Protein 1UFI (pdb70)

Solvent-accessible surface area: 10298 Å² total; per-residue (Å²): 134,9,45,80,9,62,79,51,84,0,43,31,13,3,47,17,0,74,97,7,0,63,56,46,109,45,87,128,163,13,64,45,22,2,114,73,0,49,102,12,0,50,52,11,27,174,158,94,150,86,10,53,30,6,45,0,5,0,4,2,17,0,0,62,93,13,0,66,70,42,127,21,108,97,164,17,76,38,19,5,116,72,0,34,115,10,0,54,49,6,37,166,117,100,106,98,5,42,82,8,61,84,44,83,0,45,45,7,0,49,10,0,64,84,10,0,74,61,61,140,28,88,126,170,10,84,40,26,8,92,72,0,46,87,6,0,64,109,13,50,213,213,216,121,99,85,12,57,50,6,71,0,12,1,18,2,7,1,0,63,54,8,0,59,45,64,138,33,82,120,153,8,58,37,23,2,101,83,0,54,98,12,0,56,103,41,54,235

Organism: Homo sapiens (NCBI:txid9606)

Foldseek 3Di:
DDDDDDLVVVVVVLVVVVVVQVVDPHDVVVVVVSVVVNCCSVVVVVVD/DDDDLVVVVVVLVVVVVVVVVDDDDDVVVVVSVVVVCCSVVVVVVD/DPDDDDDLVVVLVVLVVVVVVVVVDPDDVVVVVVSVVVNVCSVVVVVD/DDDDDDLVVVLVVLVVVVVVQVVDPDDVVVVVVSVVVNVCSVVVVD

InterPro domains:
  IPR004875 DDE superfamily endonuclease domain [PF03184] (223-384)
  IPR006600 HTH CenpB-type DNA-binding domain [PF03221] (74-134)
  IPR006600 HTH CenpB-type DNA-binding domain [PS51253] (65-136)
  IPR006600 HTH CenpB-type DNA-binding domain [SM00674] (71-136)
  IPR007889 DNA binding HTH domain, Psq-type [PF04218] (3-55)
  IPR007889 DNA binding HTH domain, Psq-type [PS50960] (1-52)
  IPR009057 Homedomain-like superfamily [SSF46689] (1-65)
  IPR009057 Homedomain-like superfamily [SSF46689] (72-131)
  IPR015115 Centromere protein CENP-B, C-terminal domain [PF09026] (499-598)
  IPR034882 CENP-B, dimerisation domain superfamily [G3DSA:1.10.287.1090] (542-599)
  IPR034882 CENP-B, dimerisation domain superfamily [SSF101160] (539-585)
  IPR050863 Centromere and Transposable Element-Derived Protein [PTHR19303] (5-468)

Secondary structure (DSSP, 8-state):
------HHHHHHHHHHHHHHHTTS---HHHHHHHHHHHHHHHHHHHH-/-PPPHHHHHHHHHHHHHHHHTS---HHHHHHHHHHHHHHHHHHHH-/--PPPPPHHHHHHHHHHHHHHHTTS---HHHHHHHHHHHHHHHHHHH-/--PPPPHHHHHHHHHHHHHHHHTS---HHHHHHHHHHHHHHHHHH-

Sequence (188 aa):
HMPVPSFGEAMAYFAMVKRYLTSFPIDDRVQSHILHLEHDLVHVTRKNPVPSFGEAMAYFAMVKRYLTSFPIDDRVQSHILHLEHDLVHVTRKNSHMPVPSFGEAMAYFAMVKRYLTSFPIDDRVQSHILHLEHDLVHVTRKHMPVPSFGEAMAYFAMVKRYLTSFPIDDRVQSHILHLEHDLVHVTR

B-factor: mean 28.91, std 9.84, range [6.51, 62.63]

Structure (mmCIF, N/CA/C/O backbone):
data_1UFI
#
_entry.id   1UFI
#
_cell.length_a   43.707
_cell.length_b   48.955
_cell.length_c   100.700
_cell.angle_alpha   90.00
_cell.angle_beta   90.00
_cell.angle_gamma   90.00
#
_symmetry.space_group_name_H-M   'P 21 21 21'
#
loop_
_entity.id
_entity.type
_entity.pdbx_description
1 polymer 'Major centromere autoantigen B'
2 water water
#
loop_
_atom_site.group_PDB
_atom_site.id
_atom_site.type_symbol
_atom_site.label_atom_id
_atom_site.label_alt_id
_atom_site.label_comp_id
_atom_site.label_asym_id
_atom_site.label_entity_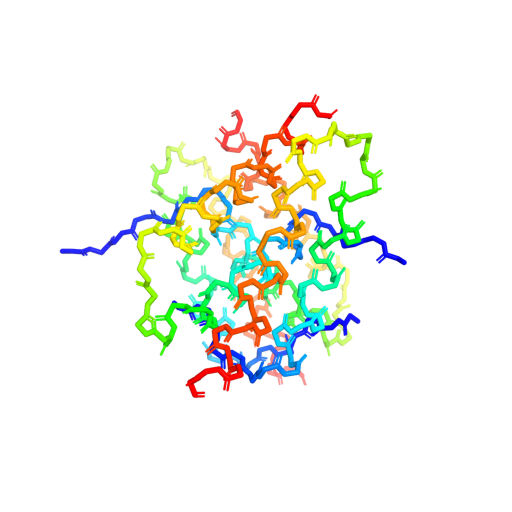id
_atom_site.label_seq_id
_atom_site.pdbx_PDB_ins_code
_atom_site.Cartn_x
_atom_site.Cartn_y
_atom_site.Cartn_z
_atom_site.occupancy
_atom_site.B_iso_or_equiv
_atom_site.auth_seq_id
_atom_site.auth_comp_id
_atom_site.auth_asym_id
_atom_site.auth_atom_id
_atom_site.pdbx_PDB_model_num
ATOM 1 N N . HIS A 1 3 ? 5.061 16.603 81.856 1.00 40.72 3 HIS A N 1
ATOM 2 C CA . HIS A 1 3 ? 4.098 16.483 80.712 1.00 39.09 3 HIS A CA 1
ATOM 3 C C . HIS A 1 3 ? 3.631 17.875 80.217 1.00 36.87 3 HIS A C 1
ATOM 4 O O . HIS A 1 3 ? 3.337 18.044 79.042 1.00 36.49 3 HIS A O 1
ATOM 11 N N . MET A 1 4 ? 3.565 18.863 81.129 1.00 33.07 4 MET A N 1
ATOM 12 C CA . MET A 1 4 ? 3.271 20.250 80.750 1.00 31.32 4 MET A CA 1
ATOM 13 C C . MET A 1 4 ? 4.479 20.815 79.989 1.00 30.13 4 MET A C 1
ATOM 14 O O . MET A 1 4 ? 5.557 20.236 80.088 1.00 31.05 4 MET A O 1
ATOM 19 N N . PRO A 1 5 ? 4.308 21.869 79.187 1.00 30.01 5 PRO A N 1
ATOM 20 C CA . PRO A 1 5 ? 5.408 22.426 78.371 1.00 30.20 5 PRO A CA 1
ATOM 21 C C . PRO A 1 5 ? 6.555 22.990 79.195 1.00 30.86 5 PRO A C 1
ATOM 22 O O . PRO A 1 5 ? 6.308 23.403 80.366 1.00 31.35 5 PRO A O 1
ATOM 26 N N . VAL A 1 6 ? 7.773 22.973 78.630 1.00 30.37 6 VAL A N 1
ATOM 27 C CA . VAL A 1 6 ? 8.879 23.783 79.193 1.00 28.53 6 VAL A CA 1
ATOM 28 C C . VAL A 1 6 ? 8.950 25.166 78.528 1.00 27.18 6 VAL A C 1
ATOM 29 O O . VAL A 1 6 ? 9.278 25.304 77.352 1.00 26.82 6 VAL A O 1
ATOM 33 N N . PRO A 1 7 ? 8.609 26.206 79.291 1.00 23.59 7 PRO A N 1
ATOM 34 C CA . PRO A 1 7 ? 8.527 27.543 78.732 1.00 21.48 7 PRO A CA 1
ATOM 35 C C . PRO A 1 7 ? 9.906 28.214 78.604 1.00 20.63 7 PRO A C 1
ATOM 36 O O . PRO A 1 7 ? 10.816 27.755 79.232 1.00 20.84 7 PRO A O 1
ATOM 40 N N . SER A 1 8 ? 9.988 29.290 77.862 1.00 20.82 8 SER A N 1
ATOM 41 C CA . SER A 1 8 ? 11.159 30.163 77.937 1.00 19.93 8 SER A CA 1
ATOM 42 C C . SER A 1 8 ? 11.129 31.008 79.220 1.00 20.04 8 SER A C 1
ATOM 43 O O . SER A 1 8 ? 10.127 31.025 79.969 1.00 18.96 8 SER A O 1
ATOM 46 N N . PHE A 1 9 ? 12.230 31.697 79.481 1.00 19.40 9 PHE A N 1
ATOM 47 C CA . PHE A 1 9 ? 12.370 32.453 80.690 1.00 18.91 9 PHE A CA 1
ATOM 48 C C . PHE A 1 9 ? 11.293 33.505 80.830 1.00 18.59 9 PHE A C 1
ATOM 49 O O . PHE A 1 9 ? 10.717 33.617 81.900 1.00 17.86 9 PHE A O 1
ATOM 57 N N . GLY A 1 10 ? 10.994 34.237 79.738 1.00 16.67 10 GLY A N 1
ATOM 58 C CA . GLY A 1 10 ? 10.040 35.332 79.724 1.00 19.25 10 GLY A CA 1
ATOM 59 C C . GLY A 1 10 ? 8.636 34.765 79.930 1.00 18.93 10 GLY A C 1
ATOM 60 O O . GLY A 1 10 ? 7.884 35.317 80.700 1.00 19.58 10 GLY A O 1
ATOM 61 N N . GLU A 1 11 ? 8.346 33.668 79.257 1.00 18.74 11 GLU A N 1
ATOM 62 C CA . GLU A 1 11 ? 7.054 33.004 79.397 1.00 20.25 11 GLU A CA 1
ATOM 63 C C . GLU A 1 11 ? 6.931 32.609 80.884 1.00 19.02 11 GLU A C 1
ATOM 64 O O . GLU A 1 11 ? 5.891 32.862 81.532 1.00 18.85 11 GLU A O 1
ATOM 70 N N . ALA A 1 12 ? 7.972 31.981 81.416 1.00 19.71 12 ALA A N 1
ATOM 71 C CA . ALA A 1 12 ? 7.877 31.481 82.803 1.00 18.24 12 ALA A CA 1
ATOM 72 C C . ALA A 1 12 ? 7.563 32.625 83.760 1.00 17.08 12 ALA A C 1
ATOM 73 O O . ALA A 1 12 ? 6.791 32.488 84.736 1.00 14.54 12 ALA A O 1
ATOM 75 N N . MET A 1 13 ? 8.197 33.774 83.530 1.00 16.74 13 MET A N 1
ATOM 76 C CA . MET A 1 13 ? 7.976 34.905 84.420 1.00 17.86 13 MET A CA 1
ATOM 77 C C . MET A 1 13 ? 6.596 35.491 84.263 1.00 17.07 13 MET A C 1
ATOM 78 O O . MET A 1 13 ? 6.045 36.010 85.250 1.00 17.60 13 MET A O 1
ATOM 83 N N . ALA A 1 14 ? 6.074 35.467 83.029 1.00 18.27 14 ALA A N 1
ATOM 84 C CA . ALA A 1 14 ? 4.689 35.903 82.776 1.00 18.19 14 ALA A CA 1
ATOM 85 C C . ALA A 1 14 ? 3.730 35.034 83.573 1.00 18.72 14 ALA A C 1
ATOM 86 O O . ALA A 1 14 ? 2.836 35.530 84.259 1.00 17.72 14 ALA A O 1
ATOM 88 N N . TYR A 1 15 ? 3.930 33.734 83.457 1.00 17.07 15 TYR A N 1
ATOM 89 C CA . TYR A 1 15 ? 3.135 32.699 84.208 1.00 17.15 15 TYR A CA 1
ATOM 90 C C . TYR A 1 15 ? 3.271 32.917 85.701 1.00 16.50 15 TYR A C 1
ATOM 91 O O . TYR A 1 15 ? 2.329 32.866 86.440 1.00 15.72 15 TYR A O 1
ATOM 100 N N . PHE A 1 16 ? 4.492 33.123 86.180 1.00 17.14 16 PHE A N 1
ATOM 101 C CA . PHE A 1 16 ? 4.684 33.410 87.587 1.00 14.73 16 PHE A CA 1
ATOM 102 C C . PHE A 1 16 ? 3.944 34.657 88.103 1.00 15.61 16 PHE A C 1
ATOM 103 O O . PHE A 1 16 ? 3.384 34.665 89.230 1.00 17.15 16 PHE A O 1
ATOM 111 N N . ALA A 1 17 ? 3.880 35.695 87.263 1.00 15.68 17 ALA A N 1
ATOM 112 C CA . ALA A 1 17 ? 3.111 36.903 87.563 1.00 16.37 17 ALA A CA 1
ATOM 113 C C . ALA A 1 17 ? 1.614 36.548 87.796 1.00 17.11 17 ALA A C 1
ATOM 114 O O . ALA A 1 17 ? 0.986 37.074 88.709 1.00 17.85 17 ALA A O 1
ATOM 116 N N . MET A 1 18 ? 1.110 35.617 87.001 1.00 16.20 18 MET A N 1
ATOM 117 C CA . MET A 1 18 ? -0.273 35.203 87.099 1.00 16.31 18 MET A CA 1
ATOM 118 C C . MET A 1 18 ? -0.455 34.330 88.360 1.00 16.01 18 MET A C 1
ATOM 119 O O . MET A 1 18 ? -1.471 34.439 89.029 1.00 17.67 18 MET A O 1
ATOM 124 N N . VAL A 1 19 ? 0.497 33.453 88.670 1.00 15.25 19 VAL A N 1
ATOM 125 C CA . VAL A 1 19 ? 0.474 32.723 89.963 1.00 16.65 19 VAL A CA 1
ATOM 126 C C . VAL A 1 19 ? 0.417 33.726 91.152 1.00 16.39 19 VAL A C 1
ATOM 127 O O . VAL A 1 19 ? -0.356 33.504 92.110 1.00 18.01 19 VAL A O 1
ATOM 131 N N . LYS A 1 20 ? 1.233 34.785 91.110 1.00 18.73 20 LYS A N 1
ATOM 132 C CA . LYS A 1 20 ? 1.247 35.789 92.170 1.00 18.97 20 LYS A CA 1
ATOM 133 C C . LYS A 1 20 ? -0.122 36.550 92.229 1.00 19.86 20 LYS A C 1
ATOM 134 O O . LYS A 1 20 ? -0.651 36.834 93.311 1.00 19.89 20 LYS A O 1
ATOM 140 N N . ARG A 1 21 ? -0.696 36.796 91.071 1.00 18.94 21 ARG A N 1
ATOM 141 C CA . ARG A 1 21 ? -1.981 37.511 90.975 1.00 22.15 21 ARG A CA 1
ATOM 142 C C . ARG A 1 21 ? -3.062 36.680 91.627 1.00 20.37 21 ARG A C 1
ATOM 143 O O . ARG A 1 21 ? -3.950 37.215 92.343 1.00 21.36 21 ARG A O 1
ATOM 151 N N . TYR A 1 22 ? -2.990 35.375 91.401 1.00 19.41 22 TYR A N 1
ATOM 152 C CA . TYR A 1 22 ? -3.933 34.441 91.996 1.00 18.32 22 TYR A CA 1
ATOM 153 C C . TYR A 1 22 ? -3.824 34.388 93.528 1.00 19.26 22 TYR A C 1
ATOM 154 O O . TYR A 1 22 ? -4.814 34.615 94.282 1.00 20.16 22 TYR A O 1
ATOM 163 N N . LEU A 1 23 ? -2.632 34.150 93.998 1.00 19.55 23 LEU A N 1
ATOM 164 C CA . LEU A 1 23 ? -2.368 34.002 95.412 1.00 19.65 23 LEU A CA 1
ATOM 165 C C . LEU A 1 23 ? -2.678 35.255 96.192 1.00 19.95 23 LEU A C 1
ATOM 166 O O . LEU A 1 23 ? -3.327 35.166 97.242 1.00 19.56 23 LEU A O 1
ATOM 171 N N . THR A 1 24 ? -2.220 36.411 95.717 1.00 21.62 24 THR A N 1
ATOM 172 C CA . THR A 1 24 ? -2.493 37.682 96.433 1.00 22.05 24 THR A CA 1
ATOM 173 C C . THR A 1 24 ? -3.955 38.154 96.243 1.00 22.54 24 THR A C 1
ATOM 174 O O . THR A 1 24 ? -4.309 39.233 96.709 1.00 24.04 24 THR A O 1
ATOM 178 N N . SER A 1 25 ? -4.792 37.370 95.560 1.00 22.76 25 SER A N 1
ATOM 179 C CA . SER A 1 25 ? -6.219 37.756 95.419 1.00 23.59 25 SER A CA 1
ATOM 180 C C . SER A 1 25 ? -6.967 37.308 96.690 1.00 24.30 25 SER A C 1
ATOM 181 O O . SER A 1 25 ? -8.173 37.680 96.904 1.00 23.39 25 SER A O 1
ATOM 184 N N . PHE A 1 26 ? -6.285 36.469 97.475 1.00 20.64 26 PHE A N 1
ATOM 185 C CA . PHE A 1 26 ? -6.762 35.942 98.746 1.00 21.21 26 PHE A CA 1
ATOM 186 C C . PHE A 1 26 ? -6.095 36.727 99.846 1.00 21.87 26 PHE A C 1
ATOM 187 O O . PHE A 1 26 ? -5.037 37.341 99.612 1.00 19.87 26 PHE A O 1
ATOM 195 N N . PRO A 1 27 ? -6.669 36.721 101.044 1.00 22.77 27 PRO A N 1
ATOM 196 C CA . PRO A 1 27 ? -5.954 37.266 102.200 1.00 24.38 27 PRO A CA 1
ATOM 197 C C . PRO A 1 27 ? -4.718 36.384 102.372 1.00 25.38 27 PRO A C 1
ATOM 198 O O . PRO A 1 27 ? -4.827 35.172 102.336 1.00 27.80 27 PRO A O 1
ATOM 202 N N . ILE A 1 28 ? -3.551 37.004 102.469 1.00 27.09 28 ILE A N 1
ATOM 203 C CA . ILE A 1 28 ? -2.262 36.269 102.372 1.00 28.71 28 ILE A CA 1
ATOM 204 C C . ILE A 1 28 ? -1.426 36.460 103.642 1.00 26.74 28 ILE A C 1
ATOM 205 O O . ILE A 1 28 ? -1.260 37.577 104.027 1.00 28.98 28 ILE A O 1
ATOM 210 N N . ASP A 1 29 ? -0.982 35.407 104.329 1.00 26.18 29 ASP A N 1
ATOM 211 C CA . ASP A 1 29 ? -0.163 35.652 105.528 1.00 27.30 29 ASP A CA 1
ATOM 212 C C . ASP A 1 29 ? 1.252 36.025 105.010 1.00 26.92 29 ASP A C 1
ATOM 213 O O . ASP A 1 29 ? 1.498 35.992 103.781 1.00 24.85 29 ASP A O 1
ATOM 218 N N . ASP A 1 30 ? 2.140 36.454 105.915 1.00 26.43 30 ASP A N 1
ATOM 219 C CA . ASP A 1 30 ? 3.554 36.803 105.574 1.00 27.00 30 ASP A CA 1
ATOM 220 C C . ASP A 1 30 ? 4.405 35.642 105.134 1.00 24.67 30 ASP A C 1
ATOM 221 O O . ASP A 1 30 ? 5.384 35.857 104.433 1.00 23.65 30 ASP A O 1
ATOM 226 N N . ARG A 1 31 ? 4.092 34.441 105.585 1.00 24.85 31 ARG A N 1
ATOM 227 C CA . ARG A 1 31 ? 4.798 33.256 105.133 1.00 24.57 31 ARG A CA 1
ATOM 228 C C . ARG A 1 31 ? 4.557 33.003 103.664 1.00 22.58 31 ARG A C 1
ATOM 229 O O . ARG A 1 31 ? 5.498 32.662 102.920 1.00 20.10 31 ARG A O 1
ATOM 237 N N . VAL A 1 32 ? 3.298 33.143 103.229 1.00 20.65 32 VAL A N 1
ATOM 238 C CA . VAL A 1 32 ? 2.998 32.985 101.771 1.00 17.67 32 VAL A CA 1
ATOM 239 C C . VAL A 1 32 ? 3.716 34.056 100.958 1.00 16.99 32 VAL A C 1
ATOM 240 O O . VAL A 1 32 ? 4.286 33.751 99.912 1.00 17.27 32 VAL A O 1
ATOM 244 N N . GLN A 1 33 ? 3.679 35.309 101.402 1.00 17.61 33 GLN A N 1
ATOM 245 C CA . GLN A 1 33 ? 4.352 36.376 100.716 1.00 19.32 33 GLN A CA 1
ATOM 246 C C . GLN A 1 33 ? 5.826 36.024 100.548 1.00 18.85 33 GLN A C 1
ATOM 247 O O . GLN A 1 33 ? 6.430 36.260 99.497 1.00 18.38 33 GLN A O 1
ATOM 253 N N . SER A 1 34 ? 6.403 35.539 101.629 1.00 18.59 34 SER A N 1
ATOM 254 C CA . SER A 1 34 ? 7.834 35.182 101.634 1.00 18.01 34 SER A CA 1
ATOM 255 C C . SER A 1 34 ? 8.121 34.073 100.612 1.00 17.28 34 SER A C 1
ATOM 256 O O . SER A 1 34 ? 9.117 34.112 99.859 1.00 17.23 34 SER A O 1
ATOM 259 N N . HIS A 1 35 ? 7.255 33.074 100.605 1.00 15.55 35 HIS A N 1
ATOM 260 C CA . HIS A 1 35 ? 7.356 31.967 99.661 1.00 16.85 35 HIS A CA 1
ATOM 261 C C . HIS A 1 35 ? 7.275 32.458 98.222 1.00 16.50 35 HIS A C 1
ATOM 262 O O . HIS A 1 35 ? 7.999 31.964 97.367 1.00 17.23 35 HIS A O 1
ATOM 269 N N . ILE A 1 36 ? 6.403 33.425 97.935 1.00 15.79 36 ILE A N 1
ATOM 270 C CA . ILE A 1 36 ? 6.352 34.038 96.598 1.00 14.37 36 ILE A CA 1
ATOM 271 C C . ILE A 1 36 ? 7.677 34.704 96.245 1.00 16.21 36 ILE A C 1
ATOM 272 O O . ILE A 1 36 ? 8.231 34.441 95.169 1.00 16.08 36 ILE A O 1
ATOM 277 N N . LEU A 1 37 ? 8.145 35.557 97.165 1.00 16.49 37 LEU A N 1
ATOM 278 C CA . LEU A 1 37 ? 9.354 36.363 96.926 1.00 16.77 37 LEU A CA 1
ATOM 279 C C . LEU A 1 37 ? 10.610 35.473 96.771 1.00 14.80 37 LEU A C 1
ATOM 280 O O . LEU A 1 37 ? 11.405 35.793 95.913 1.00 15.58 37 LEU A O 1
ATOM 285 N N . HIS A 1 38 ? 10.690 34.380 97.531 1.00 15.18 38 HIS A N 1
ATOM 286 C CA . HIS A 1 38 ? 11.778 33.407 97.376 1.00 15.96 38 HIS A CA 1
ATOM 287 C C . HIS A 1 38 ? 11.746 32.710 96.018 1.00 15.67 38 HIS A C 1
ATOM 288 O O . HIS A 1 38 ? 12.775 32.575 95.359 1.00 17.00 38 HIS A O 1
ATOM 295 N N . LEU A 1 39 ? 10.590 32.224 95.595 1.00 15.84 39 LEU A N 1
ATOM 296 C CA . LEU A 1 39 ? 10.561 31.517 94.286 1.00 15.98 39 LEU A CA 1
ATOM 297 C C . LEU A 1 39 ? 10.872 32.448 93.104 1.00 15.95 39 LEU A C 1
ATOM 298 O O . LEU A 1 39 ? 11.579 32.063 92.174 1.00 17.40 39 LEU A O 1
ATOM 303 N N . GLU A 1 40 ? 10.397 33.685 93.187 1.00 16.18 40 GLU A N 1
ATOM 304 C CA . GLU A 1 40 ? 10.619 34.699 92.144 1.00 17.15 40 GLU A CA 1
ATOM 305 C C . GLU A 1 40 ? 12.124 34.929 92.023 1.00 17.94 40 GLU A C 1
ATOM 306 O O . GLU A 1 40 ? 12.660 35.019 90.903 1.00 16.40 40 GLU A O 1
ATOM 312 N N . HIS A 1 41 ? 12.785 34.963 93.183 1.00 16.29 41 HIS A N 1
ATOM 313 C CA . HIS A 1 41 ? 14.217 35.231 93.251 1.00 18.29 41 HIS A CA 1
ATOM 314 C C . HIS A 1 41 ? 14.953 34.095 92.613 1.00 18.29 41 HIS A C 1
ATOM 315 O O . HIS A 1 41 ? 15.789 34.342 91.752 1.00 18.73 41 HIS A O 1
ATOM 322 N N . ASP A 1 42 ? 14.544 32.855 92.935 1.00 17.98 42 ASP A N 1
ATOM 323 C CA . ASP A 1 42 ? 15.223 31.666 92.407 1.00 17.80 42 ASP A CA 1
ATOM 324 C C . ASP A 1 42 ? 15.071 31.695 90.897 1.00 19.45 42 ASP A C 1
ATOM 325 O O . ASP A 1 42 ? 16.033 31.406 90.152 1.00 19.14 42 ASP A O 1
ATOM 330 N N . LEU A 1 43 ? 13.849 31.977 90.406 1.00 16.23 43 LEU A N 1
ATOM 331 C CA . LEU A 1 43 ? 13.597 31.981 88.958 1.00 14.96 43 LEU A CA 1
ATOM 332 C C . LEU A 1 43 ? 14.578 32.943 88.234 1.00 16.66 43 LEU A C 1
ATOM 333 O O . LEU A 1 43 ? 15.112 32.557 87.190 1.00 18.68 43 LEU A O 1
ATOM 338 N N . VAL A 1 44 ? 14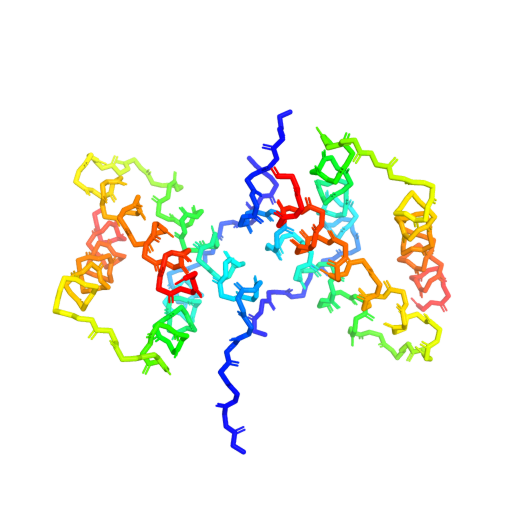.812 34.119 88.808 1.00 17.43 44 VAL A N 1
ATOM 339 C CA . VAL A 1 44 ? 15.693 35.128 88.185 1.00 18.92 44 VAL A CA 1
ATOM 340 C C . VAL A 1 44 ? 17.128 34.700 88.337 1.00 19.87 44 VAL A C 1
ATOM 341 O O . VAL A 1 44 ? 17.944 34.829 87.406 1.00 22.21 44 VAL A O 1
ATOM 345 N N . HIS A 1 45 ? 17.479 34.259 89.527 1.00 22.03 45 HIS A N 1
ATOM 346 C CA . HIS A 1 45 ? 18.920 34.125 89.783 1.00 25.02 45 HIS A CA 1
ATOM 347 C C . HIS A 1 45 ? 19.497 32.789 89.326 1.00 24.77 45 HIS A C 1
ATOM 348 O O . HIS A 1 45 ? 20.657 32.762 88.893 1.00 27.00 45 HIS A O 1
ATOM 355 N N . VAL A 1 46 ? 18.712 31.712 89.364 1.00 24.98 46 VAL A N 1
ATOM 356 C CA . VAL A 1 46 ? 19.055 30.470 88.686 1.00 24.81 46 VAL A CA 1
ATOM 357 C C . VAL A 1 46 ? 19.300 30.689 87.193 1.00 25.47 46 VAL A C 1
ATOM 358 O O . VAL A 1 46 ? 20.197 30.084 86.619 1.00 24.16 46 VAL A O 1
ATOM 362 N N . THR A 1 47 ? 18.463 31.498 86.571 1.00 22.75 47 THR A N 1
ATOM 363 C CA . THR A 1 47 ? 18.602 31.829 85.160 1.00 24.44 47 THR A CA 1
ATOM 364 C C . THR A 1 47 ? 19.889 32.647 84.928 1.00 27.68 47 THR A C 1
ATOM 365 O O . THR A 1 47 ? 20.678 32.299 84.072 1.00 28.76 47 THR A O 1
ATOM 369 N N . ARG A 1 48 ? 20.076 33.702 85.713 1.00 30.81 48 ARG A N 1
ATOM 370 C CA . ARG A 1 48 ? 21.241 34.591 85.602 1.00 34.88 48 ARG A CA 1
ATOM 371 C C . ARG A 1 48 ? 22.542 33.796 85.706 1.00 36.97 48 ARG A C 1
ATOM 372 O O . ARG A 1 48 ? 23.505 34.054 84.970 1.00 37.33 48 ARG A O 1
ATOM 380 N N . LYS A 1 49 ? 22.549 32.796 86.578 1.00 39.41 49 LYS A N 1
ATOM 381 C CA . LYS A 1 49 ? 23.750 31.988 86.795 1.00 41.99 49 LYS A CA 1
ATOM 382 C C . LYS A 1 49 ? 23.939 30.877 85.768 1.00 43.32 49 LYS A C 1
ATOM 383 O O . LYS A 1 49 ? 25.068 30.412 85.552 1.00 43.99 49 LYS A O 1
ATOM 389 N N . ASN A 1 50 ? 22.838 30.457 85.152 1.00 44.55 50 ASN A N 1
ATOM 390 C CA . ASN A 1 50 ? 22.810 29.329 84.247 1.00 45.97 50 ASN A CA 1
ATOM 391 C C . ASN A 1 50 ? 22.753 29.778 82.801 1.00 46.53 50 ASN A C 1
ATOM 392 O O . ASN A 1 50 ? 21.698 30.211 82.324 1.00 47.25 50 ASN A O 1
ATOM 397 N N . PRO B 1 5 ? -7.297 40.838 86.231 1.00 36.81 5 PRO B N 1
ATOM 398 C CA . PRO B 1 5 ? -8.189 39.676 86.088 1.00 35.85 5 PRO B CA 1
ATOM 399 C C . PRO B 1 5 ? -7.554 38.397 86.661 1.00 34.53 5 PRO B C 1
ATOM 400 O O . PRO B 1 5 ? -6.530 37.897 86.170 1.00 34.40 5 PRO B O 1
ATOM 404 N N . VAL B 1 6 ? -8.182 37.900 87.717 1.00 31.81 6 VAL B N 1
ATOM 405 C CA . VAL B 1 6 ? -7.613 36.823 88.521 1.00 30.05 6 VAL B CA 1
ATOM 406 C C . VAL B 1 6 ? -7.825 35.475 87.812 1.00 28.23 6 VAL B C 1
ATOM 407 O O . VAL B 1 6 ? -8.978 35.131 87.462 1.00 28.27 6 VAL B O 1
ATOM 411 N N . PRO B 1 7 ? -6.761 34.696 87.636 1.00 26.02 7 PRO B N 1
ATOM 412 C CA . PRO B 1 7 ? -6.908 33.352 87.096 1.00 25.75 7 PRO B CA 1
ATOM 413 C C . PRO B 1 7 ? -7.867 32.519 87.965 1.00 25.06 7 PRO B C 1
ATOM 414 O O . PRO B 1 7 ? -8.024 32.787 89.164 1.00 24.07 7 PRO B O 1
ATOM 418 N N . SER B 1 8 ? -8.497 31.499 87.363 1.00 24.80 8 SER B N 1
ATOM 419 C CA . SER B 1 8 ? -9.141 30.434 88.095 1.00 23.68 8 SER B CA 1
ATOM 420 C C . SER B 1 8 ? -8.073 29.625 88.789 1.00 24.92 8 SER B C 1
ATOM 421 O O . SER B 1 8 ? -6.876 29.742 88.451 1.00 24.81 8 SER B O 1
ATOM 424 N N . PHE B 1 9 ? -8.488 28.813 89.758 1.00 24.07 9 PHE B N 1
ATOM 425 C CA . PHE B 1 9 ? -7.596 27.859 90.408 1.00 23.78 9 PHE B CA 1
ATOM 426 C C . PHE B 1 9 ? -6.884 26.947 89.386 1.00 23.50 9 PHE B C 1
ATOM 427 O O . PHE B 1 9 ? -5.664 26.769 89.428 1.00 22.40 9 PHE B O 1
ATOM 435 N N . GLY B 1 10 ? -7.645 26.380 88.442 1.00 21.56 10 GLY B N 1
ATOM 436 C CA . GLY B 1 10 ? -7.044 25.588 87.377 1.00 20.73 10 GLY B CA 1
ATOM 437 C C . GLY B 1 10 ? -5.976 26.327 86.547 1.00 18.74 10 GLY B C 1
ATOM 438 O O . GLY B 1 10 ? -4.892 25.763 86.339 1.00 19.46 10 GLY B O 1
ATOM 439 N N . GLU B 1 11 ? -6.285 27.519 86.060 1.00 20.2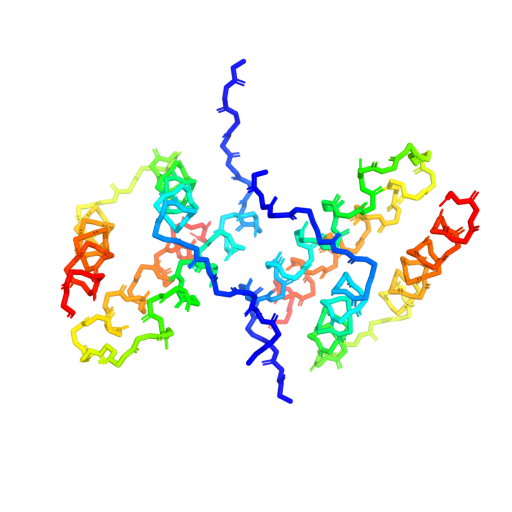3 11 GLU B N 1
ATOM 440 C CA . GLU B 1 11 ? -5.263 28.346 85.364 1.00 19.56 11 GLU B CA 1
ATOM 441 C C . GLU B 1 11 ? -4.051 28.556 86.272 1.00 19.36 11 GLU B C 1
ATOM 442 O O . GLU B 1 11 ? -2.892 28.391 85.846 1.00 19.19 11 GLU B O 1
ATOM 448 N N . ALA B 1 12 ? -4.292 28.924 87.536 1.00 20.04 12 ALA B N 1
ATOM 449 C CA . ALA B 1 12 ? -3.178 29.074 88.492 1.00 18.11 12 ALA B CA 1
ATOM 450 C C . ALA B 1 12 ? -2.258 27.848 88.533 1.00 19.52 12 ALA B C 1
ATOM 451 O O . ALA B 1 12 ? -1.046 27.974 88.522 1.00 17.32 12 ALA B O 1
ATOM 453 N N . MET B 1 13 ? -2.867 26.666 88.635 1.00 17.56 13 MET B N 1
ATOM 454 C CA . MET B 1 13 ? -2.136 25.419 88.701 1.00 17.67 13 MET B CA 1
ATOM 455 C C . MET B 1 13 ? -1.428 25.137 87.391 1.00 18.41 13 MET B C 1
ATOM 456 O O . MET B 1 13 ? -0.320 24.556 87.411 1.00 18.00 13 MET B O 1
ATOM 461 N N . ALA B 1 14 ? -2.042 25.498 86.279 1.00 17.92 14 ALA B N 1
ATOM 462 C CA . ALA B 1 14 ? -1.350 25.369 84.969 1.00 18.42 14 ALA B CA 1
ATOM 463 C C . ALA B 1 14 ? -0.117 26.286 84.830 1.00 16.84 14 ALA B C 1
ATOM 464 O O . ALA B 1 14 ? 0.958 25.843 84.439 1.00 18.07 14 ALA B O 1
ATOM 466 N N . TYR B 1 15 ? -0.275 27.548 85.209 1.00 16.66 15 TYR B N 1
ATOM 467 C CA . TYR B 1 15 ? 0.844 28.521 85.148 1.00 17.03 15 TYR B CA 1
ATOM 468 C C . TYR B 1 15 ? 1.937 28.044 86.094 1.00 15.97 15 TYR B C 1
ATOM 469 O O . TYR B 1 15 ? 3.124 28.042 85.732 1.00 16.51 15 TYR B O 1
ATOM 478 N N . PHE B 1 16 ? 1.555 27.606 87.305 1.00 15.76 16 PHE B N 1
ATOM 479 C CA . PHE B 1 16 ? 2.551 27.071 88.245 1.00 16.56 16 PHE B CA 1
ATOM 480 C C . PHE B 1 16 ? 3.272 25.839 87.681 1.00 16.17 16 PHE B C 1
ATOM 481 O O . PHE B 1 16 ? 4.468 25.744 87.831 1.00 17.23 16 PHE B O 1
ATOM 489 N N . ALA B 1 17 ? 2.536 24.906 87.073 1.00 16.92 17 ALA B N 1
ATOM 490 C CA . ALA B 1 17 ? 3.095 23.715 86.462 1.00 17.74 17 ALA B CA 1
ATOM 491 C C . ALA B 1 17 ? 4.243 24.079 85.464 1.00 18.62 17 ALA B C 1
ATOM 492 O O . ALA B 1 17 ? 5.339 23.465 85.485 1.00 18.82 17 ALA B O 1
ATOM 494 N N . MET B 1 18 ? 3.983 25.078 84.659 1.00 18.76 18 MET B N 1
ATOM 495 C CA . MET B 1 18 ? 4.918 25.532 83.627 1.00 18.91 18 MET B CA 1
ATOM 496 C C . MET B 1 18 ? 6.098 26.260 84.271 1.00 17.91 18 MET B C 1
ATOM 497 O O . MET B 1 18 ? 7.252 26.051 83.867 1.00 19.75 18 MET B O 1
ATOM 502 N N . VAL B 1 19 ? 5.820 27.039 85.325 1.00 16.75 19 VAL B N 1
ATOM 503 C CA . VAL B 1 19 ? 6.901 27.657 86.118 1.00 16.41 19 VAL B CA 1
ATOM 504 C C . VAL B 1 19 ? 7.800 26.563 86.679 1.00 17.79 19 VAL B C 1
ATOM 505 O O . VAL B 1 19 ? 9.043 26.650 86.624 1.00 19.71 19 VAL B O 1
ATOM 509 N N . LYS B 1 20 ? 7.185 25.478 87.153 1.00 17.91 20 LYS B N 1
ATOM 510 C CA . LYS B 1 20 ? 7.957 24.332 87.748 1.00 19.88 20 LYS B CA 1
ATOM 511 C C . LYS B 1 20 ? 8.786 23.572 86.691 1.00 21.22 20 LYS B C 1
ATOM 512 O O . LYS B 1 20 ? 9.969 23.263 86.895 1.00 23.03 20 LYS B O 1
ATOM 518 N N . ARG B 1 21 ? 8.156 23.266 85.567 1.00 20.93 21 ARG B N 1
ATOM 519 C CA . ARG B 1 21 ? 8.801 22.697 84.416 1.00 22.30 21 ARG B CA 1
ATOM 520 C C . ARG B 1 21 ? 9.979 23.556 83.998 1.00 21.87 21 ARG B C 1
ATOM 521 O O . ARG B 1 21 ? 11.054 23.035 83.767 1.00 22.32 21 ARG B O 1
ATOM 529 N N . TYR B 1 22 ? 9.831 24.876 83.979 1.00 20.34 22 TYR B N 1
ATOM 530 C CA . TYR B 1 22 ? 11.027 25.727 83.734 1.00 20.20 22 TYR B CA 1
ATOM 531 C C . TYR B 1 22 ? 12.162 25.553 84.756 1.00 21.42 22 TYR B C 1
ATOM 532 O O . TYR B 1 22 ? 13.340 25.299 84.403 1.00 21.21 22 TYR B O 1
ATOM 541 N N . LEU B 1 23 ? 11.855 25.764 86.021 1.00 21.34 23 LEU B N 1
ATOM 542 C CA . LEU B 1 23 ? 12.877 25.669 87.057 1.00 24.40 23 LEU B CA 1
ATOM 543 C C . LEU B 1 23 ? 13.604 24.303 87.084 1.00 23.85 23 LEU B C 1
ATOM 544 O O . LEU B 1 23 ? 14.817 24.225 87.309 1.00 24.57 23 LEU B O 1
ATOM 549 N N . THR B 1 24 ? 12.852 23.232 86.867 1.00 24.90 24 THR B N 1
ATOM 550 C CA . THR B 1 24 ? 13.360 21.869 86.970 1.00 26.37 24 THR B CA 1
ATOM 551 C C . THR B 1 24 ? 14.124 21.424 85.710 1.00 27.01 24 THR B C 1
ATOM 552 O O . THR B 1 24 ? 14.715 20.338 85.699 1.00 28.91 24 THR B O 1
ATOM 556 N N . SER B 1 25 ? 14.094 22.256 84.680 1.00 25.39 25 SER B N 1
ATOM 557 C CA . SER B 1 25 ? 14.878 22.038 83.471 1.00 25.63 25 SER B CA 1
ATOM 558 C C . SER B 1 25 ? 16.344 22.412 83.689 1.00 26.87 25 SER B C 1
ATOM 559 O O . SER B 1 25 ? 17.142 22.194 82.788 1.00 27.66 25 SER B O 1
ATOM 562 N N . PHE B 1 26 ? 16.633 23.050 84.833 1.00 27.82 26 PHE B N 1
ATOM 563 C CA . PHE B 1 26 ? 17.980 23.337 85.350 1.00 29.66 26 PHE B CA 1
ATOM 564 C C . PHE B 1 26 ? 18.336 22.377 86.452 1.00 30.03 26 PHE B C 1
ATOM 565 O O . PHE B 1 26 ? 17.459 21.825 87.100 1.00 29.91 26 PHE B O 1
ATOM 573 N N . PRO B 1 27 ? 19.630 22.177 86.710 1.00 31.42 27 PRO B N 1
ATOM 574 C CA . PRO B 1 27 ? 20.007 21.483 87.940 1.00 32.27 27 PRO B CA 1
ATOM 575 C C . PRO B 1 27 ? 19.691 22.490 89.038 1.00 33.90 27 PRO B C 1
ATOM 576 O O . PRO B 1 27 ? 20.177 23.621 88.988 1.00 35.97 27 PRO B O 1
ATOM 580 N N . ILE B 1 28 ? 18.787 22.169 89.940 1.00 33.85 28 ILE B N 1
ATOM 581 C CA . ILE B 1 28 ? 18.593 23.059 91.074 1.00 33.69 28 ILE B CA 1
ATOM 582 C C . ILE B 1 28 ? 18.921 22.278 92.332 1.00 33.85 28 ILE B C 1
ATOM 583 O O . ILE B 1 28 ? 18.796 21.057 92.347 1.00 33.84 28 ILE B O 1
ATOM 588 N N . ASP B 1 29 ? 19.360 22.925 93.389 1.00 34.94 29 ASP B N 1
ATOM 589 C CA . ASP B 1 29 ? 19.505 22.060 94.559 1.00 36.91 29 ASP B CA 1
ATOM 590 C C . ASP B 1 29 ? 18.370 22.080 95.515 1.00 35.91 29 ASP B C 1
ATOM 591 O O . ASP B 1 29 ? 17.229 22.390 95.112 1.00 35.06 29 ASP B O 1
ATOM 596 N N . ASP B 1 30 ? 18.653 21.736 96.766 1.00 34.59 30 ASP B N 1
ATOM 597 C CA . ASP B 1 30 ? 17.550 21.356 97.630 1.00 35.01 30 ASP B CA 1
ATOM 598 C C . ASP B 1 30 ? 16.805 22.578 98.093 1.00 33.38 30 ASP B C 1
ATOM 599 O O . ASP B 1 30 ? 15.604 22.495 98.339 1.00 33.19 30 ASP B O 1
ATOM 604 N N . ARG B 1 31 ? 17.518 23.705 98.188 1.00 32.76 31 ARG B N 1
ATOM 605 C CA . ARG B 1 31 ? 16.916 24.966 98.593 1.00 31.02 31 ARG B CA 1
ATOM 606 C C . ARG B 1 31 ? 15.859 25.418 97.575 1.00 29.62 31 ARG B C 1
ATOM 607 O O . ARG B 1 31 ? 14.694 25.726 97.927 1.00 28.67 31 ARG B O 1
ATOM 615 N N . VAL B 1 32 ? 16.243 25.458 96.312 1.00 27.85 32 VAL B N 1
ATOM 616 C CA . VAL B 1 32 ? 15.269 25.873 95.309 1.00 26.23 32 VAL B CA 1
ATOM 617 C C . VAL B 1 32 ? 14.134 24.857 95.292 1.00 25.20 32 VAL B C 1
ATOM 618 O O . VAL B 1 32 ? 12.977 25.238 95.195 1.00 23.62 32 VAL B O 1
ATOM 622 N N . GLN B 1 33 ? 14.455 23.560 95.399 1.00 25.41 33 GLN B N 1
ATOM 623 C CA . GLN B 1 33 ? 13.431 22.527 95.434 1.00 26.18 33 GLN B CA 1
ATOM 624 C C . GLN B 1 33 ? 12.398 22.762 96.556 1.00 26.10 33 GLN B C 1
ATOM 625 O O . GLN B 1 33 ? 11.167 22.630 96.356 1.00 23.90 33 GLN B O 1
ATOM 631 N N . SER B 1 34 ? 12.896 23.150 97.710 1.00 24.99 34 SER B N 1
ATOM 632 C CA . SER B 1 34 ? 12.015 23.359 98.844 1.00 25.73 34 SER B CA 1
ATOM 633 C C . SER B 1 34 ? 11.148 24.591 98.599 1.00 24.97 34 SER B C 1
ATOM 634 O O . SER B 1 34 ? 10.003 24.628 99.034 1.00 24.49 34 SER B O 1
ATOM 637 N N . HIS B 1 35 ? 11.680 25.586 97.890 1.00 23.58 35 HIS B N 1
ATOM 638 C CA . HIS B 1 35 ? 10.828 26.728 97.516 1.00 21.16 35 HIS B CA 1
ATOM 639 C C . HIS B 1 35 ? 9.707 26.387 96.541 1.00 21.47 35 HIS B C 1
ATOM 640 O O . HIS B 1 35 ? 8.575 26.898 96.692 1.00 19.03 35 HIS B O 1
ATOM 647 N N . ILE B 1 36 ? 9.962 25.478 95.594 1.00 19.23 36 ILE B N 1
ATOM 648 C CA . ILE B 1 36 ? 8.893 25.000 94.747 1.00 20.65 36 ILE B CA 1
ATOM 649 C C . ILE B 1 36 ? 7.756 24.362 95.567 1.00 21.83 36 ILE B C 1
ATOM 650 O O . ILE B 1 36 ? 6.592 24.720 95.430 1.00 20.70 36 ILE B O 1
ATOM 655 N 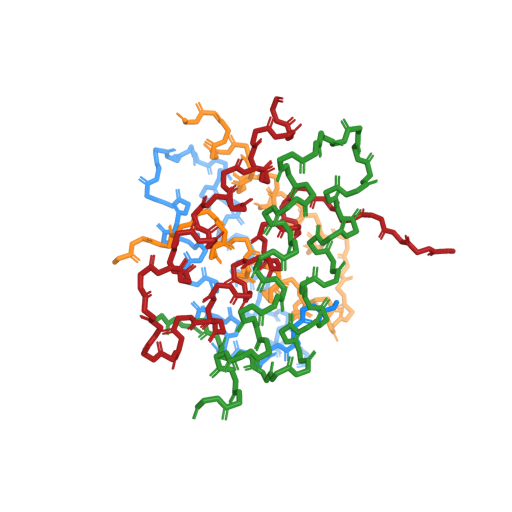N . LEU B 1 37 ? 8.137 23.444 96.444 1.00 23.54 37 LEU B N 1
ATOM 656 C CA . LEU B 1 37 ? 7.194 22.657 97.205 1.00 23.91 37 LEU B CA 1
ATOM 657 C C . LEU B 1 37 ? 6.427 23.574 98.156 1.00 23.21 37 LEU B C 1
ATOM 658 O O . LEU B 1 37 ? 5.229 23.398 98.308 1.00 25.86 37 LEU B O 1
ATOM 663 N N . HIS B 1 38 ? 7.075 24.566 98.752 1.00 22.97 38 HIS B N 1
ATOM 664 C CA . HIS B 1 38 ? 6.343 25.499 99.633 1.00 22.76 38 HIS B CA 1
ATOM 665 C C . HIS B 1 38 ? 5.225 26.223 98.885 1.00 22.28 38 HIS B C 1
ATOM 666 O O . HIS B 1 38 ? 4.093 26.321 99.374 1.00 22.59 38 HIS B O 1
ATOM 673 N N . LEU B 1 39 ? 5.529 26.761 97.709 1.00 22.42 39 LEU B N 1
ATOM 674 C CA . LEU B 1 39 ? 4.497 27.495 96.970 1.00 22.19 39 LEU B CA 1
ATOM 675 C C . LEU B 1 39 ? 3.418 26.562 96.398 1.00 22.96 39 LEU B C 1
ATOM 676 O O . LEU B 1 39 ? 2.246 26.958 96.337 1.00 22.03 39 LEU B O 1
ATOM 681 N N . GLU B 1 40 ? 3.763 25.329 95.979 1.00 22.73 40 GLU B N 1
ATOM 682 C CA . GLU B 1 40 ? 2.731 24.429 95.452 1.00 24.67 40 GLU B CA 1
ATOM 683 C C . GLU B 1 40 ? 1.709 24.112 96.580 1.00 25.37 40 GLU B C 1
ATOM 684 O O . GLU B 1 40 ? 0.498 24.117 96.332 1.00 24.65 40 GLU B O 1
ATOM 690 N N . HIS B 1 41 ? 2.224 23.903 97.794 1.00 25.59 41 HIS B N 1
ATOM 691 C CA . HIS B 1 41 ? 1.401 23.694 98.998 1.00 25.07 41 HIS B CA 1
ATOM 692 C C . HIS B 1 41 ? 0.484 24.890 99.234 1.00 23.99 41 HIS B C 1
ATOM 693 O O . HIS B 1 41 ? -0.758 24.690 99.329 1.00 23.73 41 HIS B O 1
ATOM 700 N N . ASP B 1 42 ? 1.047 26.127 99.272 1.00 22.83 42 ASP B N 1
ATOM 701 C CA . ASP B 1 42 ? 0.235 27.359 99.389 1.00 22.12 42 ASP B CA 1
ATOM 702 C C . ASP B 1 42 ? -0.834 27.471 98.344 1.00 22.25 42 ASP B C 1
ATOM 703 O O . ASP B 1 42 ? -1.939 27.929 98.621 1.00 22.79 42 ASP B O 1
ATOM 708 N N . LEU B 1 43 ? -0.528 27.119 97.101 1.00 20.95 43 LEU B N 1
ATOM 709 C CA . LEU B 1 43 ? -1.589 27.247 96.097 1.00 20.94 43 LEU B CA 1
ATOM 710 C C . LEU B 1 43 ? -2.801 26.367 96.387 1.00 21.89 43 LEU B C 1
ATOM 711 O O . LEU B 1 43 ? -3.899 26.780 96.136 1.00 21.27 43 LEU B O 1
ATOM 716 N N . VAL B 1 44 ? -2.574 25.179 96.886 1.00 23.74 44 VAL B N 1
ATOM 717 C CA . VAL B 1 44 ? -3.659 24.246 97.086 1.00 26.82 44 VAL B CA 1
ATOM 718 C C . VAL B 1 44 ? -4.374 24.649 98.391 1.00 27.06 44 VAL B C 1
ATOM 719 O O . VAL B 1 44 ? -5.607 24.803 98.415 1.00 27.76 44 VAL B O 1
ATOM 723 N N . HIS B 1 45 ? -3.592 24.893 99.431 1.00 27.16 45 HIS B N 1
ATOM 724 C CA . HIS B 1 45 ? -4.110 25.083 100.801 1.00 29.05 45 HIS B CA 1
ATOM 725 C C . HIS B 1 45 ? -4.689 26.495 101.039 1.00 28.56 45 HIS B C 1
ATOM 726 O O . HIS B 1 45 ? -5.664 26.621 101.745 1.00 29.10 45 HIS B O 1
ATOM 733 N N . VAL B 1 46 ? -4.126 27.556 100.445 1.00 28.37 46 VAL B N 1
ATOM 734 C CA . VAL B 1 46 ? -4.772 28.885 100.501 1.00 25.64 46 VAL B CA 1
ATOM 735 C C . VAL B 1 46 ? -6.137 28.779 99.849 1.00 26.29 46 VAL B C 1
ATOM 736 O O . VAL B 1 46 ? -7.128 29.314 100.356 1.00 25.53 46 VAL B O 1
ATOM 740 N N . THR B 1 47 ? -6.193 28.042 98.736 1.00 26.81 47 THR B N 1
ATOM 741 C CA . THR B 1 47 ? -7.435 27.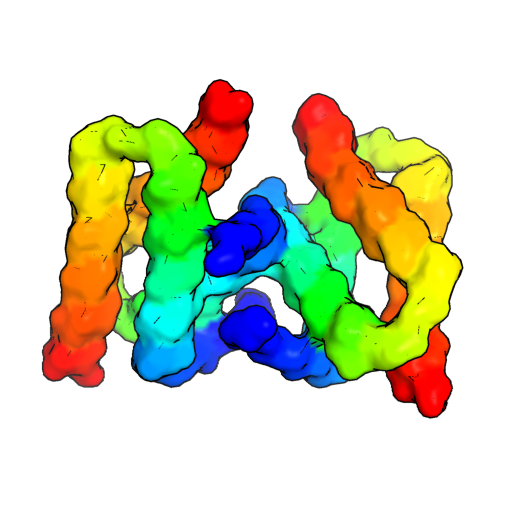867 98.010 1.00 26.32 47 THR B CA 1
ATOM 742 C C . THR B 1 47 ? -8.438 27.079 98.897 1.00 27.16 47 THR B C 1
ATOM 743 O O . THR B 1 47 ? -9.553 27.559 99.074 1.00 25.95 47 THR B O 1
ATOM 747 N N . ARG B 1 48 ? -7.993 25.952 99.458 1.00 28.34 48 ARG B N 1
ATOM 748 C CA . ARG B 1 48 ? -8.759 25.019 100.334 1.00 30.96 48 ARG B CA 1
ATOM 749 C C . ARG B 1 48 ? -9.301 25.755 101.563 1.00 32.22 48 ARG B C 1
ATOM 750 O O . ARG B 1 48 ? -10.510 25.716 101.853 1.00 30.81 48 ARG B O 1
ATOM 758 N N . LYS B 1 49 ? -8.394 26.440 102.261 1.00 32.72 49 LYS B N 1
ATOM 759 C CA . LYS B 1 49 ? -8.723 27.242 103.439 1.00 34.40 49 LYS B CA 1
ATOM 760 C C . LYS B 1 49 ? -9.779 28.326 103.186 1.00 35.21 49 LYS B C 1
ATOM 761 O O . LYS B 1 49 ? -10.731 28.457 103.962 1.00 34.49 49 LYS B O 1
ATOM 767 N N . ASN B 1 50 ? -9.600 29.136 102.141 1.00 35.59 50 ASN B N 1
ATOM 768 C CA . ASN B 1 50 ? -10.625 30.081 101.757 1.00 37.33 50 ASN B CA 1
ATOM 769 C C . ASN B 1 50 ? -11.845 29.411 101.132 1.00 37.96 50 ASN B C 1
ATOM 770 O O . ASN B 1 50 ? -12.968 29.778 101.492 1.00 38.34 50 ASN B O 1
ATOM 775 N N . SER C 1 2 ? -5.755 35.484 77.937 1.00 43.10 2 SER C N 1
ATOM 776 C CA . SER C 1 2 ? -4.959 34.864 78.987 1.00 42.67 2 SER C CA 1
ATOM 777 C C . SER C 1 2 ? -3.527 34.804 78.529 1.00 41.16 2 SER C C 1
ATOM 778 O O . SER C 1 2 ? -3.217 35.030 77.359 1.00 41.08 2 SER C O 1
ATOM 781 N N . HIS C 1 3 ? -2.647 34.481 79.462 1.00 39.40 3 HIS C N 1
ATOM 782 C CA . HIS C 1 3 ? -1.292 34.158 79.106 1.00 37.44 3 HIS C CA 1
ATOM 783 C C . HIS C 1 3 ? -1.196 32.687 78.750 1.00 35.48 3 HIS C C 1
ATOM 784 O O . HIS C 1 3 ? -0.136 32.199 78.316 1.00 36.07 3 HIS C O 1
ATOM 791 N N . MET C 1 4 ? -2.311 31.978 78.918 1.00 33.04 4 MET C N 1
ATOM 792 C CA . MET C 1 4 ? -2.312 30.529 78.758 1.00 31.04 4 MET C CA 1
ATOM 793 C C . MET C 1 4 ? -1.962 30.219 77.287 1.00 29.21 4 MET C C 1
ATOM 794 O O . MET C 1 4 ? -2.606 30.747 76.367 1.00 29.02 4 MET C O 1
ATOM 799 N N . PRO C 1 5 ? -0.918 29.419 77.064 1.00 28.39 5 PRO C N 1
ATOM 800 C CA . PRO C 1 5 ? -0.545 29.025 75.707 1.00 27.29 5 PRO C CA 1
ATOM 801 C C . PRO C 1 5 ? -1.703 28.186 75.150 1.00 25.69 5 PRO C C 1
ATOM 802 O O . PRO C 1 5 ? -2.320 27.469 75.948 1.00 24.92 5 PRO C O 1
ATOM 806 N N . VAL C 1 6 ? -2.017 28.310 73.863 1.00 24.00 6 VAL C N 1
ATOM 807 C CA . VAL C 1 6 ? -3.069 27.470 73.254 1.00 24.58 6 VAL C CA 1
ATOM 808 C C . VAL C 1 6 ? -2.439 26.128 72.826 1.00 23.97 6 VAL C C 1
ATOM 809 O O . VAL C 1 6 ? -1.527 26.106 72.007 1.00 25.63 6 VAL C O 1
ATOM 813 N N . PRO C 1 7 ? -2.849 25.001 73.410 1.00 23.49 7 PRO C N 1
ATOM 814 C CA . PRO C 1 7 ? -2.266 23.721 72.995 1.00 23.22 7 PRO C CA 1
ATOM 815 C C . PRO C 1 7 ? -2.562 23.390 71.547 1.00 23.62 7 PRO C C 1
ATOM 816 O O . PRO C 1 7 ? -3.563 23.841 70.997 1.00 24.41 7 PRO C O 1
ATOM 820 N N . SER C 1 8 ? -1.735 22.529 71.002 1.00 24.13 8 SER C N 1
ATOM 821 C CA . SER C 1 8 ? -2.078 21.795 69.782 1.00 24.64 8 SER C CA 1
ATOM 822 C C . SER C 1 8 ? -3.131 20.730 70.078 1.00 23.37 8 SER C C 1
ATOM 823 O O . SER C 1 8 ? -3.406 20.403 71.243 1.00 22.02 8 SER C O 1
ATOM 826 N N . PHE C 1 9 ? -3.727 20.176 69.023 1.00 24.89 9 PHE C N 1
ATOM 827 C CA . PHE C 1 9 ? -4.724 19.118 69.188 1.00 23.28 9 PHE C CA 1
ATOM 828 C C . PHE C 1 9 ? -4.101 17.939 69.952 1.00 22.21 9 PHE C C 1
ATOM 829 O O . PHE C 1 9 ? -4.671 17.392 70.902 1.00 21.64 9 PHE C O 1
ATOM 837 N N . GLY C 1 10 ? -2.925 17.546 69.515 1.00 22.59 10 GLY C N 1
ATOM 838 C CA . GLY C 1 10 ? -2.261 16.425 70.117 1.00 21.55 10 GLY C CA 1
ATOM 839 C C . GLY C 1 10 ? -1.854 16.686 71.543 1.00 20.91 10 GLY C C 1
ATOM 840 O O . GLY C 1 10 ? -2.007 15.821 72.368 1.00 19.24 10 GLY C O 1
ATOM 841 N N . GLU C 1 11 ? -1.351 17.873 71.843 1.00 21.75 11 GLU C N 1
ATOM 842 C CA . GLU C 1 11 ? -1.079 18.222 73.235 1.00 21.30 11 GLU C CA 1
ATOM 843 C C . GLU C 1 11 ? -2.388 18.135 74.047 1.00 19.78 11 GLU C C 1
ATOM 844 O O . GLU C 1 11 ? -2.403 17.595 75.164 1.00 21.04 11 GLU C O 1
ATOM 850 N N . ALA C 1 12 ? -3.459 18.688 73.507 1.00 19.92 12 ALA C N 1
ATOM 851 C CA . ALA C 1 12 ? -4.728 18.742 74.284 1.00 17.57 12 ALA C CA 1
ATOM 852 C C . ALA C 1 12 ? -5.197 17.332 74.609 1.00 18.00 12 ALA C C 1
ATOM 853 O O . ALA C 1 12 ? -5.703 17.101 75.727 1.00 14.96 12 ALA C O 1
ATOM 855 N N . MET C 1 13 ? -5.028 16.416 73.641 1.00 18.33 13 MET C N 1
ATOM 856 C CA . MET C 1 13 ? -5.457 15.034 73.852 1.00 19.58 13 MET C CA 1
ATOM 857 C C . MET C 1 13 ? -4.598 14.353 74.886 1.00 17.74 13 MET C C 1
ATOM 858 O O . MET C 1 13 ? -5.122 13.598 75.676 1.00 18.95 13 MET C O 1
ATOM 863 N N . ALA C 1 14 ? -3.301 14.679 74.905 1.00 16.54 14 ALA C N 1
ATOM 864 C CA . ALA C 1 14 ? -2.416 14.185 75.955 1.00 17.60 14 ALA C CA 1
ATOM 865 C C . ALA C 1 14 ? -2.753 14.700 77.357 1.00 17.64 14 ALA C C 1
ATOM 866 O O . ALA C 1 14 ? -2.753 13.970 78.333 1.00 18.44 14 ALA C O 1
ATOM 868 N N . TYR C 1 15 ? -3.100 15.979 77.467 1.00 15.67 15 TYR C N 1
ATOM 869 C CA . TYR C 1 15 ? -3.472 16.552 78.762 1.00 15.83 15 TYR C CA 1
ATOM 870 C C . TYR C 1 15 ? -4.815 15.910 79.154 1.00 16.07 15 TYR C C 1
ATOM 871 O O . TYR C 1 15 ? -4.979 15.494 80.332 1.00 14.75 15 TYR C O 1
ATOM 880 N N . PHE C 1 16 ? -5.760 15.796 78.205 1.00 16.80 16 PHE C N 1
ATOM 881 C CA . PHE C 1 16 ? -7.020 15.112 78.524 1.00 17.90 16 PHE C CA 1
ATOM 882 C C . PHE C 1 16 ? -6.808 13.692 79.086 1.00 17.84 16 PHE C C 1
ATOM 883 O O . PHE C 1 16 ? -7.490 13.262 80.029 1.00 18.58 16 PHE C O 1
ATOM 891 N N . ALA C 1 17 ? -5.858 12.950 78.492 1.00 18.61 17 ALA C N 1
ATOM 892 C CA . ALA C 1 17 ? -5.491 11.636 78.995 1.00 19.70 17 ALA C CA 1
ATOM 893 C C . ALA C 1 17 ? -5.034 11.645 80.440 1.00 20.82 17 ALA C C 1
ATOM 894 O O . ALA C 1 17 ? -5.367 10.728 81.159 1.00 19.71 17 ALA C O 1
ATOM 896 N N . MET C 1 18 ? -4.342 12.695 80.886 1.00 21.02 18 MET C N 1
ATOM 897 C CA . MET C 1 18 ? -3.978 12.768 82.324 1.00 21.06 18 MET C CA 1
ATOM 898 C C . MET C 1 18 ? -5.194 13.068 83.216 1.00 19.27 18 MET C C 1
ATOM 899 O O . MET C 1 18 ? -5.304 12.530 84.320 1.00 18.90 18 MET C O 1
ATOM 904 N N . VAL C 1 19 ? -6.103 13.920 82.719 1.00 19.66 19 VAL C N 1
ATOM 905 C CA . VAL C 1 19 ? -7.342 14.213 83.431 1.00 18.62 19 VAL C CA 1
ATOM 906 C C . VAL C 1 19 ? -8.073 12.869 83.608 1.00 18.74 19 VAL C C 1
ATOM 907 O O . VAL C 1 19 ? -8.524 12.551 84.701 1.00 19.37 19 VAL C O 1
ATOM 911 N N . LYS C 1 20 ? -8.194 12.110 82.532 1.00 18.13 20 LYS C N 1
ATOM 912 C CA . LYS C 1 20 ? -8.921 10.809 82.621 1.00 20.21 20 LYS C CA 1
ATOM 913 C C . LYS C 1 20 ? -8.237 9.866 83.599 1.00 20.26 20 LYS C C 1
ATOM 914 O O . LYS C 1 20 ? -8.892 9.205 84.381 1.00 21.28 20 LYS C O 1
ATOM 920 N N . ARG C 1 21 ? -6.909 9.840 83.569 1.00 22.00 21 ARG C N 1
ATOM 921 C CA . ARG C 1 21 ? -6.079 8.978 84.437 1.00 24.70 21 ARG C CA 1
ATOM 922 C C . ARG C 1 21 ? -6.434 9.334 85.893 1.00 25.11 21 ARG C C 1
ATOM 923 O O . ARG C 1 21 ? -6.670 8.451 86.733 1.00 25.67 21 ARG C O 1
ATOM 931 N N . TYR C 1 22 ? -6.594 10.627 86.166 1.00 25.26 22 TYR C N 1
ATOM 932 C CA . TYR C 1 22 ? -6.913 11.055 87.522 1.00 24.15 22 TYR C CA 1
ATOM 933 C C . TYR C 1 22 ? -8.332 10.625 87.916 1.00 25.60 22 TYR C C 1
ATOM 934 O O . TYR C 1 22 ? -8.521 9.954 88.969 1.00 25.44 22 TYR C O 1
ATOM 943 N N . LEU C 1 23 ? -9.321 10.940 87.076 1.00 25.05 23 LEU C N 1
ATOM 944 C CA . LEU C 1 23 ? -10.709 10.652 87.418 1.00 27.04 23 LEU C CA 1
ATOM 945 C C . LEU C 1 23 ? -10.944 9.157 87.624 1.00 28.72 23 LEU C C 1
ATOM 946 O O . LEU C 1 23 ? -11.726 8.782 88.508 1.00 28.92 23 LEU C O 1
ATOM 951 N N . THR C 1 24 ? -10.284 8.316 86.825 1.00 29.64 24 THR C N 1
ATOM 952 C CA . THR C 1 24 ? -10.576 6.869 86.844 1.00 32.64 24 THR C CA 1
ATOM 953 C C . THR C 1 24 ? -9.770 6.141 87.932 1.00 33.75 24 THR C C 1
ATOM 954 O O . THR C 1 24 ? -9.800 4.921 88.043 1.00 35.74 24 THR C O 1
ATOM 958 N N . SER C 1 25 ? -9.061 6.898 88.748 1.00 35.61 25 SER C N 1
ATOM 959 C CA . SER C 1 25 ? -8.356 6.323 89.898 1.00 36.62 25 SER C CA 1
ATOM 960 C C . SER C 1 25 ? -9.266 6.345 91.125 1.00 37.46 25 SER C C 1
ATOM 961 O O . SER C 1 25 ? -8.898 5.902 92.205 1.00 38.24 25 SER C O 1
ATOM 964 N N . PHE C 1 26 ? -10.454 6.906 90.951 1.00 39.22 26 PHE C N 1
ATOM 965 C CA . PHE C 1 26 ? -11.480 6.901 91.973 1.00 39.92 26 PHE C CA 1
ATOM 966 C C . PHE C 1 26 ? -12.612 5.974 91.515 1.00 41.79 26 PHE C C 1
ATOM 967 O O . PHE C 1 26 ? -12.731 5.666 90.320 1.00 41.80 26 PHE C O 1
ATOM 975 N N . PRO C 1 27 ? -13.458 5.540 92.451 1.00 42.94 27 PRO C N 1
ATOM 976 C CA . PRO C 1 27 ? -14.676 4.806 92.103 1.00 43.54 27 PRO C CA 1
ATOM 977 C C . PRO C 1 27 ? -15.764 5.689 91.484 1.00 44.22 27 PRO C C 1
ATOM 978 O O . PRO C 1 27 ? -16.814 5.846 92.107 1.00 45.13 27 PRO C O 1
ATOM 982 N N . ILE C 1 28 ? -15.533 6.231 90.285 1.00 44.61 28 ILE C N 1
ATOM 983 C CA . ILE C 1 28 ? -16.493 7.160 89.633 1.00 44.17 28 ILE C CA 1
ATOM 984 C C . ILE C 1 28 ? -17.777 6.540 89.062 1.00 44.47 28 ILE C C 1
ATOM 985 O O . ILE C 1 28 ? -17.766 5.478 88.454 1.00 43.48 28 ILE C O 1
ATOM 990 N N . ASP C 1 29 ? -18.874 7.260 89.209 1.00 44.95 29 ASP C N 1
ATOM 991 C CA . ASP C 1 29 ? -20.153 6.743 88.785 1.00 46.09 29 ASP C CA 1
ATOM 992 C C . ASP C 1 29 ? -20.319 6.869 87.258 1.00 46.21 29 ASP C C 1
ATOM 993 O O . ASP C 1 29 ? -19.341 7.168 86.549 1.00 45.61 29 ASP C O 1
ATOM 998 N N . ASP C 1 30 ? -21.527 6.606 86.757 1.00 46.07 30 ASP C N 1
ATOM 999 C CA . ASP C 1 30 ? -21.765 6.537 85.317 1.00 46.04 30 ASP C CA 1
ATOM 1000 C C . ASP C 1 30 ? -21.932 7.927 84.667 1.00 44.92 30 ASP C C 1
ATOM 1001 O O . ASP C 1 30 ? -21.565 8.109 83.497 1.00 44.78 30 ASP C O 1
ATOM 1006 N N . ARG C 1 31 ? -22.446 8.894 85.438 1.00 43.18 31 ARG C N 1
ATOM 1007 C CA . ARG C 1 31 ? -22.501 10.301 85.056 1.00 41.41 31 ARG C CA 1
ATOM 1008 C C . ARG C 1 31 ? -21.096 10.856 84.767 1.00 39.30 31 ARG C C 1
ATOM 1009 O O . ARG C 1 31 ? -20.855 11.374 83.685 1.00 38.66 31 ARG C O 1
ATOM 1017 N N . VAL C 1 32 ? -20.169 10.718 85.712 1.00 36.36 32 VAL C N 1
ATOM 1018 C CA . VAL C 1 32 ? -18.800 11.167 85.465 1.00 33.57 32 VAL C CA 1
ATOM 1019 C C . VAL C 1 32 ? -18.286 10.524 84.143 1.00 33.44 32 VAL C C 1
ATOM 1020 O O . VAL C 1 32 ? -17.846 11.249 83.245 1.00 32.43 32 VAL C O 1
ATOM 1024 N N . GLN C 1 33 ? -18.428 9.202 83.990 1.00 32.29 33 GLN C N 1
ATOM 1025 C CA . GLN C 1 33 ? -17.976 8.520 82.768 1.00 31.81 33 GLN C CA 1
ATOM 1026 C C . GLN C 1 33 ? -18.554 9.187 81.542 1.00 31.15 33 GLN C C 1
ATOM 1027 O O . GLN C 1 33 ? -17.830 9.447 80.592 1.00 30.43 33 GLN C O 1
ATOM 1033 N N . SER C 1 34 ? -19.840 9.534 81.577 1.00 30.13 34 SER C N 1
ATOM 1034 C CA . SER C 1 34 ? -20.442 10.190 80.428 1.00 30.03 34 SER C CA 1
ATOM 1035 C C . SER C 1 34 ? -19.911 11.621 80.199 1.00 28.27 34 SER C C 1
ATOM 1036 O O . SER C 1 34 ? -19.825 12.061 79.024 1.00 27.86 34 SER C O 1
ATOM 1039 N N . HIS C 1 35 ? -19.572 12.346 81.294 1.00 25.50 35 HIS C N 1
ATOM 1040 C CA . HIS C 1 35 ? -19.045 13.719 81.175 1.00 24.85 35 HIS C CA 1
ATOM 1041 C C . HIS C 1 35 ? -17.649 13.634 80.536 1.00 23.23 35 HIS C C 1
ATOM 1042 O O . HIS C 1 35 ? -17.305 14.490 79.727 1.00 25.33 35 HIS C O 1
ATOM 1049 N N . ILE C 1 36 ? -16.902 12.586 80.857 1.00 23.01 36 ILE C N 1
ATOM 1050 C CA . ILE C 1 36 ? -15.541 12.395 80.310 1.00 23.40 36 ILE C CA 1
ATOM 1051 C C . ILE C 1 36 ? -15.692 12.176 78.810 1.00 22.49 36 ILE C C 1
ATOM 1052 O O . ILE C 1 36 ? -15.019 12.832 78.017 1.00 22.62 36 ILE C O 1
ATOM 1057 N N . LEU C 1 37 ? -16.607 11.277 78.453 1.00 23.48 37 LEU C N 1
ATOM 1058 C CA . LEU C 1 37 ? -16.857 10.904 77.056 1.00 23.76 37 LEU C CA 1
ATOM 1059 C C . LEU C 1 37 ? -17.381 12.079 76.254 1.00 22.81 37 LEU C C 1
ATOM 1060 O O . LEU C 1 37 ? -16.941 12.269 75.140 1.00 22.91 37 LEU C O 1
ATOM 1065 N N . HIS C 1 38 ? -18.329 12.863 76.781 1.00 22.38 38 HIS C N 1
ATOM 1066 C CA . HIS C 1 38 ? -18.847 13.993 76.028 1.00 23.72 38 HIS C CA 1
ATOM 1067 C C . HIS C 1 38 ? -17.764 15.012 75.711 1.00 21.42 38 HIS C C 1
ATOM 1068 O O . HIS C 1 38 ? -17.715 15.570 74.609 1.00 22.63 38 HIS C O 1
ATOM 1075 N N . LEU C 1 39 ? -16.900 15.261 76.699 1.00 21.50 39 LEU C N 1
ATOM 1076 C CA . LEU C 1 39 ? -15.852 16.268 76.505 1.00 21.19 39 LEU C CA 1
ATOM 1077 C C . LEU C 1 39 ? -14.798 15.795 75.527 1.00 21.26 39 LEU C C 1
ATOM 1078 O O . LEU C 1 39 ? -14.270 16.578 74.706 1.00 19.78 39 LEU C O 1
ATOM 1083 N N . GLU C 1 40 ? -14.446 14.523 75.673 1.00 21.86 40 GLU C N 1
ATOM 1084 C CA . GLU C 1 40 ? -13.464 13.928 74.811 1.00 20.44 40 GLU C CA 1
ATOM 1085 C C . GLU C 1 40 ? -13.936 13.969 73.330 1.00 21.22 40 GLU C C 1
ATOM 1086 O O . GLU C 1 40 ? -13.161 14.188 72.416 1.00 20.92 40 GLU C O 1
ATOM 1092 N N . HIS C 1 41 ? -15.227 13.760 73.096 1.00 22.93 41 HIS C N 1
ATOM 1093 C CA . HIS C 1 41 ? -15.761 13.824 71.730 1.00 23.02 41 HIS C CA 1
ATOM 1094 C C . HIS C 1 41 ? -15.781 15.294 71.169 1.00 23.05 41 HIS C C 1
ATOM 1095 O O . HIS C 1 41 ? -15.381 15.544 70.024 1.00 22.98 41 HIS C O 1
ATOM 1102 N N . ASP C 1 42 ? -16.115 16.271 72.009 1.00 21.46 42 ASP C N 1
ATOM 1103 C CA . ASP C 1 42 ? -15.993 17.710 71.671 1.00 20.56 42 ASP C CA 1
ATOM 1104 C C . ASP C 1 42 ? -14.574 18.065 71.237 1.00 19.96 42 ASP C C 1
ATOM 1105 O O . ASP C 1 42 ? -14.365 18.873 70.310 1.00 19.36 42 ASP C O 1
ATOM 1110 N N . LEU C 1 43 ? -13.575 17.433 71.854 1.00 17.91 43 LEU C N 1
ATOM 1111 C CA . LEU C 1 43 ? -12.209 17.818 71.539 1.00 17.43 43 LEU C CA 1
ATOM 1112 C C . LEU C 1 43 ? -11.936 17.476 70.044 1.00 18.36 43 LEU C C 1
ATOM 1113 O O . LEU C 1 43 ? -11.298 18.229 69.340 1.00 19.39 43 LEU C O 1
ATOM 1118 N N . VAL C 1 44 ? -12.486 16.365 69.579 1.00 18.15 44 VAL C N 1
ATOM 1119 C CA . VAL C 1 44 ? -12.398 15.991 68.170 1.00 18.36 44 VAL C CA 1
ATOM 1120 C C . VAL C 1 44 ? -13.243 16.872 67.245 1.00 18.65 44 VAL C C 1
ATOM 1121 O O . VAL C 1 44 ? -12.747 17.359 66.254 1.00 19.05 44 VAL C O 1
ATOM 1125 N N . HIS C 1 45 ? -14.508 17.060 67.585 1.00 19.54 45 HIS C N 1
ATOM 1126 C CA . HIS C 1 45 ? -15.426 17.664 66.674 1.00 20.74 45 HIS C CA 1
ATOM 1127 C C . HIS C 1 45 ? -15.207 19.147 66.545 1.00 20.48 45 HIS C C 1
ATOM 1128 O O . HIS C 1 45 ? -15.211 19.704 65.462 1.00 22.76 45 HIS C O 1
ATOM 1135 N N . VAL C 1 46 ? -14.909 19.793 67.665 1.00 22.05 46 VAL C N 1
ATOM 1136 C CA . VAL C 1 46 ? -14.562 21.196 67.650 1.00 23.30 46 VAL C CA 1
ATOM 1137 C C . VAL C 1 46 ? -13.349 21.418 66.792 1.00 24.77 46 VAL C C 1
ATOM 1138 O O . VAL C 1 46 ? -13.306 22.392 66.051 1.00 24.88 46 VAL C O 1
ATOM 1142 N N . THR C 1 47 ? -12.374 20.523 66.880 1.00 24.95 47 THR C N 1
ATOM 1143 C CA . THR C 1 47 ? -11.166 20.612 66.065 1.00 25.53 47 THR C CA 1
ATOM 1144 C C . THR C 1 47 ? -11.414 20.476 64.561 1.00 26.69 47 THR C C 1
ATOM 1145 O O . THR C 1 47 ? -10.917 21.299 63.768 1.00 26.69 47 THR C O 1
ATOM 1149 N N . ARG C 1 48 ? -12.231 19.501 64.199 1.00 26.63 48 ARG C N 1
ATOM 1150 C CA . ARG C 1 48 ? -12.540 19.221 62.807 1.00 28.98 48 ARG C CA 1
ATOM 1151 C C . ARG C 1 48 ? -13.341 20.332 62.147 1.00 31.14 48 ARG C C 1
ATOM 1152 O O . ARG C 1 48 ? -13.184 20.580 60.960 1.00 31.44 48 ARG C O 1
ATOM 1160 N N . LYS C 1 49 ? -14.264 20.903 62.915 1.00 31.90 49 LYS C N 1
ATOM 1161 C CA . LYS C 1 49 ? -15.095 22.036 62.520 1.00 34.33 49 LYS C CA 1
ATOM 1162 C C . LYS C 1 49 ? -14.241 23.283 62.314 1.00 33.68 49 LYS C C 1
ATOM 1163 O O . LYS C 1 49 ? -14.089 23.754 61.176 1.00 33.82 49 LYS C O 1
ATOM 1169 N N . HIS D 1 3 ? 6.824 2.351 86.777 1.00 53.74 3 HIS D N 1
ATOM 1170 C CA . HIS D 1 3 ? 5.492 2.484 86.185 1.00 53.72 3 HIS D CA 1
ATOM 1171 C C . HIS D 1 3 ? 4.980 3.945 86.129 1.00 52.79 3 HIS D C 1
ATOM 1172 O O . HIS D 1 3 ? 5.769 4.886 86.277 1.00 53.30 3 HIS D O 1
ATOM 1179 N N . MET D 1 4 ? 3.664 4.115 85.935 1.00 51.52 4 MET D N 1
ATOM 1180 C CA . MET D 1 4 ? 3.050 5.347 85.385 1.00 50.05 4 MET D CA 1
ATOM 1181 C C . MET D 1 4 ? 2.188 6.138 86.398 1.00 48.50 4 MET D C 1
ATOM 1182 O O . MET D 1 4 ? 1.016 5.815 86.598 1.00 48.67 4 MET D O 1
ATOM 1187 N N . PRO D 1 5 ? 2.734 7.181 87.019 1.00 47.47 5 PRO D N 1
ATOM 1188 C CA . PRO D 1 5 ? 2.003 7.925 88.073 1.00 45.96 5 PRO D CA 1
ATOM 1189 C C . PRO D 1 5 ? 0.553 8.457 87.780 1.00 44.85 5 PRO D C 1
ATOM 1190 O O . PRO D 1 5 ? 0.182 8.810 86.642 1.00 44.66 5 PRO D O 1
ATOM 1194 N N . VAL D 1 6 ? -0.269 8.485 88.838 1.00 42.46 6 VAL D N 1
ATOM 1195 C CA . VAL D 1 6 ? -1.596 9.133 88.834 1.00 40.00 6 VAL D CA 1
ATOM 1196 C C . VAL D 1 6 ? -1.392 10.566 89.297 1.00 37.96 6 VAL D C 1
ATOM 1197 O O . VAL D 1 6 ? -0.777 10.771 90.330 1.00 36.61 6 VAL D O 1
ATOM 1201 N N . PRO D 1 7 ? -1.904 11.562 88.570 1.00 35.50 7 PRO D N 1
ATOM 1202 C CA . PRO D 1 7 ? -1.550 12.951 88.885 1.00 33.46 7 PRO D CA 1
ATOM 1203 C C . PRO D 1 7 ? -2.122 13.383 90.244 1.00 32.19 7 PRO D C 1
ATOM 1204 O O . PRO D 1 7 ? -3.128 12.827 90.707 1.00 32.80 7 PRO D O 1
ATOM 1208 N N . SER D 1 8 ? -1.512 14.370 90.891 1.00 31.12 8 SER D N 1
ATOM 1209 C CA . SER D 1 8 ? -2.166 15.030 92.023 1.00 30.04 8 SER D CA 1
ATOM 1210 C C . SER D 1 8 ? -3.431 15.784 91.562 1.00 30.06 8 SER D C 1
ATOM 1211 O O . SER D 1 8 ? -3.605 15.989 90.346 1.00 28.66 8 SER D O 1
ATOM 1214 N N . PHE D 1 9 ? -4.299 16.167 92.510 1.00 29.60 9 PHE D N 1
ATOM 1215 C CA . PHE D 1 9 ? -5.426 17.082 92.271 1.00 29.27 9 PHE D CA 1
ATOM 1216 C C . PHE D 1 9 ? -5.000 18.326 91.506 1.00 29.90 9 PHE D C 1
ATOM 1217 O O . PHE D 1 9 ? -5.690 18.764 90.566 1.00 27.66 9 PHE D O 1
ATOM 1225 N N . GLY D 1 10 ? -3.890 18.915 91.967 1.00 30.41 10 GLY D N 1
ATOM 1226 C CA . GLY D 1 10 ? -3.352 20.135 91.398 1.00 29.31 10 GLY D CA 1
ATOM 1227 C C . GLY D 1 10 ? -2.922 19.936 89.960 1.00 27.24 10 GLY D C 1
ATOM 1228 O O . GLY D 1 10 ? -3.166 20.788 89.106 1.00 27.59 10 GLY D O 1
ATOM 1229 N N . GLU D 1 11 ? -2.232 18.832 89.708 1.00 25.78 11 GLU D N 1
ATOM 1230 C CA . GLU D 1 11 ? -1.718 18.536 88.374 1.00 25.08 11 GLU D CA 1
ATOM 1231 C C . GLU D 1 11 ? -2.881 18.257 87.455 1.00 21.92 11 GLU D C 1
ATOM 1232 O O . GLU D 1 11 ? -2.928 18.761 86.325 1.00 19.47 11 GLU D O 1
ATOM 1238 N N . ALA D 1 12 ? -3.839 17.485 87.955 1.00 22.19 12 ALA D N 1
ATOM 1239 C CA . ALA D 1 12 ? -5.053 17.238 87.152 1.00 22.67 12 ALA D CA 1
ATOM 1240 C C . ALA D 1 12 ? -5.827 18.522 86.798 1.00 21.93 12 ALA D C 1
ATOM 1241 O O . ALA D 1 12 ? -6.269 18.695 85.644 1.00 20.49 12 ALA D O 1
ATOM 1243 N N . MET D 1 13 ? -5.996 19.433 87.771 1.00 21.05 13 MET D N 1
ATOM 1244 C CA . MET D 1 13 ? -6.639 20.739 87.541 1.00 20.88 13 MET D CA 1
ATOM 1245 C C . MET D 1 13 ? -5.856 21.593 86.517 1.00 20.25 13 MET D C 1
ATOM 1246 O O . MET D 1 13 ? -6.456 22.246 85.653 1.00 19.97 13 MET D O 1
ATOM 1251 N N . ALA D 1 14 ? -4.526 21.541 86.590 1.00 19.86 14 ALA D N 1
ATOM 1252 C CA . ALA D 1 14 ? -3.658 22.109 85.581 1.00 18.58 14 ALA D CA 1
ATOM 1253 C C . ALA D 1 14 ? -3.904 21.562 84.155 1.00 17.00 14 ALA D C 1
ATOM 1254 O O . ALA D 1 14 ? -4.084 22.353 83.217 1.00 15.83 14 ALA D O 1
ATOM 1256 N N . TYR D 1 15 ? -3.861 20.244 84.007 1.00 15.94 15 TYR D N 1
ATOM 1257 C CA . TYR D 1 15 ? -4.043 19.579 82.724 1.00 16.65 15 TYR D CA 1
ATOM 1258 C C . TYR D 1 15 ? -5.395 19.968 82.171 1.00 16.76 15 TYR D C 1
ATOM 1259 O O . TYR D 1 15 ? -5.520 20.317 80.969 1.00 17.61 15 TYR D O 1
ATOM 1268 N N . PHE D 1 16 ? -6.399 19.948 83.056 1.00 17.14 16 PHE D N 1
ATOM 1269 C CA . PHE D 1 16 ? -7.758 20.295 82.624 1.00 18.10 16 PHE D CA 1
ATOM 1270 C C . PHE D 1 16 ? -7.861 21.762 82.165 1.00 19.19 16 PHE D C 1
ATOM 1271 O O . PHE D 1 16 ? -8.546 22.058 81.198 1.00 17.41 16 PHE D O 1
ATOM 1279 N N . ALA D 1 17 ? -7.209 22.677 82.874 1.00 17.48 17 ALA D N 1
ATOM 1280 C CA . ALA D 1 17 ? -7.247 24.056 82.469 1.00 18.49 17 ALA D CA 1
ATOM 1281 C C . ALA D 1 17 ? -6.658 24.192 81.070 1.00 17.45 17 ALA D C 1
ATOM 1282 O O . ALA D 1 17 ? -7.118 25.033 80.350 1.00 16.68 17 ALA D O 1
ATOM 1284 N N . MET D 1 18 ? -5.612 23.402 80.725 1.00 16.63 18 MET D N 1
ATOM 1285 C CA . MET D 1 18 ? -5.043 23.384 79.370 1.00 15.65 18 MET D CA 1
ATOM 1286 C C . MET D 1 18 ? -6.048 22.867 78.340 1.00 15.95 18 MET D C 1
ATOM 1287 O O . MET D 1 18 ? -6.181 23.426 77.229 1.00 18.13 18 MET D O 1
ATOM 1292 N N . VAL D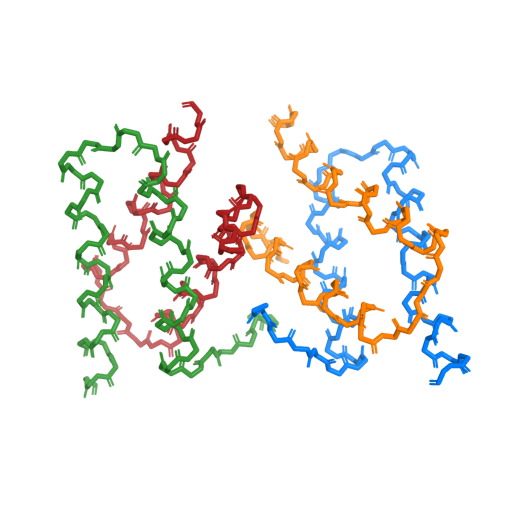 1 19 ? -6.850 21.886 78.739 1.00 15.08 19 VAL D N 1
ATOM 1293 C CA . VAL D 1 19 ? -7.871 21.341 77.816 1.00 14.87 19 VAL D CA 1
ATOM 1294 C C . VAL D 1 19 ? -8.947 22.427 77.607 1.00 17.83 19 VAL D C 1
ATOM 1295 O O . VAL D 1 19 ? -9.422 22.674 76.467 1.00 17.15 19 VAL D O 1
ATOM 1299 N N . LYS D 1 20 ? -9.307 23.076 78.701 1.00 17.50 20 LYS D N 1
ATOM 1300 C CA . LYS D 1 20 ? -10.327 24.135 78.596 1.00 18.71 20 LYS D CA 1
ATOM 1301 C C . LYS D 1 20 ? -9.783 25.254 77.728 1.00 18.67 20 LYS D C 1
ATOM 1302 O O . LYS D 1 20 ? -10.488 25.799 76.852 1.00 19.79 20 LYS D O 1
ATOM 1308 N N . ARG D 1 21 ? -8.506 25.628 77.919 1.00 18.24 21 ARG D N 1
ATOM 1309 C CA . ARG D 1 21 ? -7.929 26.698 77.098 1.00 19.46 21 ARG D CA 1
ATOM 1310 C C . ARG D 1 21 ? -7.957 26.285 75.606 1.00 19.52 21 ARG D C 1
ATOM 1311 O O . ARG D 1 21 ? -8.210 27.133 74.697 1.00 17.73 21 ARG D O 1
ATOM 1319 N N . TYR D 1 22 ? -7.752 25.000 75.339 1.00 18.30 22 TYR D N 1
ATOM 1320 C CA . TYR D 1 22 ? -7.738 24.557 73.943 1.00 18.37 22 TYR D CA 1
ATOM 1321 C C . TYR D 1 22 ? -9.190 24.762 73.391 1.00 18.69 22 TYR D C 1
ATOM 1322 O O . TYR D 1 22 ? -9.395 25.295 72.276 1.00 19.14 22 TYR D O 1
ATOM 1331 N N . LEU D 1 23 ? -10.165 24.285 74.134 1.00 18.99 23 LEU D N 1
ATOM 1332 C CA . LEU D 1 23 ? -11.499 24.234 73.606 1.00 19.69 23 LEU D CA 1
ATOM 1333 C C . LEU D 1 23 ? -12.023 25.665 73.453 1.00 22.12 23 LEU D C 1
ATOM 1334 O O . LEU D 1 23 ? -12.701 25.963 72.448 1.00 22.70 23 LEU D O 1
ATOM 1339 N N . THR D 1 24 ? -11.674 26.556 74.398 1.00 22.82 24 THR D N 1
ATOM 1340 C CA . THR D 1 24 ? -12.172 27.970 74.343 1.00 24.19 24 THR D CA 1
ATOM 1341 C C . THR D 1 24 ? -11.428 28.889 73.336 1.00 25.43 24 THR D C 1
ATOM 1342 O O . THR D 1 24 ? -11.832 30.036 73.111 1.00 25.62 24 THR D O 1
ATOM 1346 N N . SER D 1 25 ? -10.359 28.387 72.721 1.00 26.23 25 SER D N 1
ATOM 1347 C CA . SER D 1 25 ? -9.646 29.113 71.694 1.00 27.71 25 SER D CA 1
ATOM 1348 C C . SER D 1 25 ? -10.440 28.994 70.396 1.00 29.77 25 SER D C 1
ATOM 1349 O O . SER D 1 25 ? -9.996 29.478 69.352 1.00 30.11 25 SER D O 1
ATOM 1352 N N . PHE D 1 26 ? -11.571 28.291 70.444 1.00 30.58 26 PHE D N 1
ATOM 1353 C CA . PHE D 1 26 ? -12.412 28.133 69.270 1.00 31.59 26 PHE D CA 1
ATOM 1354 C C . PHE D 1 26 ? -13.740 28.805 69.584 1.00 34.06 26 PHE D C 1
ATOM 1355 O O . PHE D 1 26 ? -14.086 28.976 70.763 1.00 33.57 26 PHE D O 1
ATOM 1363 N N . PRO D 1 27 ? -14.503 29.171 68.555 1.00 36.12 27 PRO D N 1
ATOM 1364 C CA . PRO D 1 27 ? -15.886 29.619 68.789 1.00 37.89 27 PRO D CA 1
ATOM 1365 C C . PRO D 1 27 ? -16.840 28.508 69.201 1.00 38.86 27 PRO D C 1
ATOM 1366 O O . PRO D 1 27 ? -17.834 28.271 68.513 1.00 40.98 27 PRO D O 1
ATOM 1370 N N . ILE D 1 28 ? -16.586 27.852 70.317 1.00 39.66 28 ILE D N 1
ATOM 1371 C CA . ILE D 1 28 ? -17.424 26.711 70.752 1.00 39.73 28 ILE D CA 1
ATOM 1372 C C . ILE D 1 28 ? -18.884 27.065 71.061 1.00 41.52 28 ILE D C 1
ATOM 1373 O O . ILE D 1 28 ? -19.166 28.161 71.556 1.00 41.96 28 ILE D O 1
ATOM 1378 N N . ASP D 1 29 ? -19.810 26.142 70.803 1.00 42.22 29 ASP D N 1
ATOM 1379 C CA . ASP D 1 29 ? -21.211 26.453 71.098 1.00 43.76 29 ASP D CA 1
ATOM 1380 C C . ASP D 1 29 ? -21.472 26.298 72.594 1.00 43.73 29 ASP D C 1
ATOM 1381 O O . ASP D 1 29 ? -20.525 26.324 73.383 1.00 43.64 29 ASP D O 1
ATOM 1386 N N . ASP D 1 30 ? -22.735 26.165 72.993 1.00 43.80 30 ASP D N 1
ATOM 1387 C CA . ASP D 1 30 ? -23.031 26.113 74.416 1.00 43.74 30 ASP D CA 1
ATOM 1388 C C . ASP D 1 30 ? -23.298 24.703 74.927 1.00 42.49 30 ASP D C 1
ATOM 1389 O O . ASP D 1 30 ? -23.476 24.483 76.120 1.00 42.19 30 ASP D O 1
ATOM 1394 N N . ARG D 1 31 ? -23.297 23.734 74.021 1.00 41.06 31 ARG D N 1
ATOM 1395 C CA . ARG D 1 31 ? -23.175 22.340 74.429 1.00 39.15 31 ARG D CA 1
ATOM 1396 C C . ARG D 1 31 ? -21.737 22.084 74.914 1.00 36.66 31 ARG D C 1
ATOM 1397 O O . ARG D 1 31 ? -21.548 21.522 75.979 1.00 35.39 31 ARG D O 1
ATOM 1405 N N . VAL D 1 32 ? -20.739 22.508 74.134 1.00 34.65 32 VAL D N 1
ATOM 1406 C CA . VAL D 1 32 ? -19.345 22.338 74.551 1.00 32.06 32 VAL D CA 1
ATOM 1407 C C . VAL D 1 32 ? -19.068 23.021 75.938 1.00 31.86 32 VAL D C 1
ATOM 1408 O O . VAL D 1 32 ? -18.530 22.379 76.865 1.00 31.34 32 VAL D O 1
ATOM 1412 N N . GLN D 1 33 ? -19.526 24.264 76.114 1.00 31.23 33 GLN D N 1
ATOM 1413 C CA . GLN D 1 33 ? -19.358 24.985 77.390 1.00 31.13 33 GLN D CA 1
ATOM 1414 C C . GLN D 1 33 ? -19.887 24.185 78.559 1.00 30.05 33 GLN D C 1
ATOM 1415 O O . GLN D 1 33 ? -19.293 24.150 79.675 1.00 27.92 33 GLN D O 1
ATOM 1421 N N . SER D 1 34 ? -21.013 23.529 78.309 1.00 29.94 34 SER D N 1
ATOM 1422 C CA . SER D 1 34 ? -21.662 22.764 79.350 1.00 30.50 34 SER D CA 1
ATOM 1423 C C . SER D 1 34 ? -20.906 21.483 79.686 1.00 30.13 34 SER D C 1
ATOM 1424 O O . SER D 1 34 ? -20.824 21.083 80.842 1.00 30.45 34 SER D O 1
ATOM 1427 N N . HIS D 1 35 ? -20.346 20.828 78.679 1.00 28.45 35 HIS D N 1
ATOM 1428 C CA . HIS D 1 35 ? -19.443 19.707 78.952 1.00 27.74 35 HIS D CA 1
ATOM 1429 C C . HIS D 1 35 ? -18.197 20.166 79.730 1.00 25.04 35 HIS D C 1
ATOM 1430 O O . HIS D 1 35 ? -17.795 19.479 80.632 1.00 26.02 35 HIS D O 1
ATOM 1437 N N . ILE D 1 36 ? -17.626 21.327 79.417 1.00 25.64 36 ILE D N 1
ATOM 1438 C CA . ILE D 1 36 ? -16.432 21.790 80.175 1.00 24.80 36 ILE D CA 1
ATOM 1439 C C . ILE D 1 36 ? -16.837 21.898 81.696 1.00 26.94 36 ILE D C 1
ATOM 1440 O O . ILE D 1 36 ? -16.242 21.300 82.595 1.00 26.05 36 ILE D O 1
ATOM 1445 N N . LEU D 1 37 ? -17.907 22.634 81.916 1.00 28.20 37 LEU D N 1
ATOM 1446 C CA . LEU D 1 37 ? -18.443 22.950 83.244 1.00 28.79 37 LEU D CA 1
ATOM 1447 C C . LEU D 1 37 ? -18.681 21.731 84.095 1.00 27.37 37 LEU D C 1
ATOM 1448 O O . LEU D 1 37 ? -18.364 21.702 85.297 1.00 28.42 37 LEU D O 1
ATOM 1453 N N . HIS D 1 38 ? -19.350 20.743 83.513 1.00 27.10 38 HIS D N 1
ATOM 1454 C CA . HIS D 1 38 ? -19.637 19.532 84.253 1.00 26.40 38 HIS D CA 1
ATOM 1455 C C . HIS D 1 38 ? -18.396 18.791 84.573 1.00 26.02 38 HIS D C 1
ATOM 1456 O O . HIS D 1 38 ? -18.258 18.329 85.673 1.00 24.57 38 HIS D O 1
ATOM 1463 N N . LEU D 1 39 ? -17.487 18.642 83.613 1.00 24.47 39 LEU D N 1
ATOM 1464 C CA . LEU D 1 39 ? -16.340 17.821 83.957 1.00 24.32 39 LEU D CA 1
ATOM 1465 C C . LEU D 1 39 ? -15.487 18.493 85.057 1.00 25.17 39 LEU D C 1
ATOM 1466 O O . LEU D 1 39 ? -14.949 17.790 85.930 1.00 25.37 39 LEU D O 1
ATOM 1471 N N . GLU D 1 40 ? -15.338 19.821 84.981 1.00 25.36 40 GLU D N 1
ATOM 1472 C CA . GLU D 1 40 ? -14.566 20.639 85.964 1.00 28.33 40 GLU D CA 1
ATOM 1473 C C . GLU D 1 40 ? -15.156 20.457 87.353 1.00 28.99 40 GLU D C 1
ATOM 1474 O O . GLU D 1 40 ? -14.448 20.138 88.297 1.00 29.40 40 GLU D O 1
ATOM 1480 N N . HIS D 1 41 ? -16.472 20.585 87.460 1.00 29.46 41 HIS D N 1
ATOM 1481 C CA . HIS D 1 41 ? -17.182 20.231 88.693 1.00 30.48 41 HIS D CA 1
ATOM 1482 C C . HIS D 1 41 ? -16.832 18.804 89.216 1.00 30.26 41 HIS D C 1
ATOM 1483 O O . HIS D 1 41 ? -16.509 18.612 90.403 1.00 31.15 41 HIS D O 1
ATOM 1490 N N . ASP D 1 42 ? -16.864 17.806 88.342 1.00 29.29 42 ASP D N 1
ATOM 1491 C CA . ASP D 1 42 ?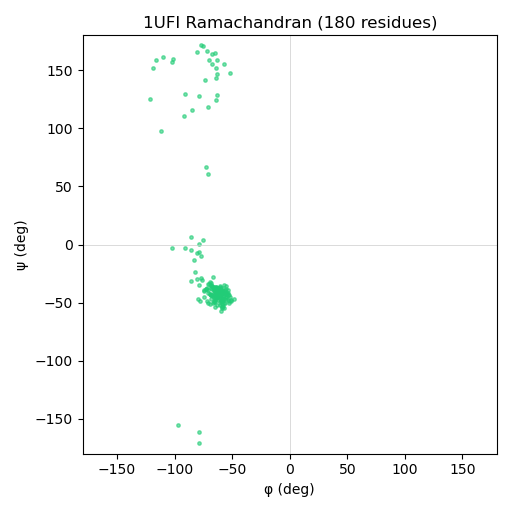 -16.555 16.438 88.751 1.00 29.66 42 ASP D CA 1
ATOM 1492 C C . ASP D 1 42 ? -15.165 16.308 89.293 1.00 29.19 42 ASP D C 1
ATOM 1493 O O . ASP D 1 42 ? -14.930 15.531 90.228 1.00 29.50 42 ASP D O 1
ATOM 1498 N N . LEU D 1 43 ? -14.222 17.017 88.672 1.00 28.38 43 LEU D N 1
ATOM 1499 C CA . LEU D 1 43 ? -12.853 16.976 89.131 1.00 29.12 43 LEU D CA 1
ATOM 1500 C C . LEU D 1 43 ? -12.810 17.402 90.600 1.00 30.08 43 LEU D C 1
ATOM 1501 O O . LEU D 1 43 ? -12.042 16.827 91.390 1.00 30.20 43 LEU D O 1
ATOM 1506 N N . VAL D 1 44 ? -13.607 18.403 90.935 1.00 28.64 44 VAL D N 1
ATOM 1507 C CA . VAL D 1 44 ? -13.552 18.967 92.295 1.00 30.72 44 VAL D CA 1
ATOM 1508 C C . VAL D 1 44 ? -14.298 18.068 93.277 1.00 31.34 44 VAL D C 1
ATOM 1509 O O . VAL D 1 44 ? -13.732 17.639 94.278 1.00 31.07 44 VAL D O 1
ATOM 1513 N N . HIS D 1 45 ? -15.512 17.675 92.913 1.00 33.47 45 HIS D N 1
ATOM 1514 C CA . HIS D 1 45 ? -16.358 16.904 93.805 1.00 34.22 45 HIS D CA 1
ATOM 1515 C C . HIS D 1 45 ? -16.059 15.445 93.996 1.00 34.00 45 HIS D C 1
ATOM 1516 O O . HIS D 1 45 ? -16.302 14.917 95.093 1.00 35.74 45 HIS D O 1
ATOM 1523 N N . VAL D 1 46 ? -15.517 14.780 92.985 1.00 33.05 46 VAL D N 1
ATOM 1524 C CA . VAL D 1 46 ? -15.059 13.410 93.162 1.00 32.60 46 VAL D CA 1
ATOM 1525 C C . VAL D 1 46 ? -13.932 13.447 94.184 1.00 33.35 46 VAL D C 1
ATOM 1526 O O . VAL D 1 46 ? -13.809 12.554 95.028 1.00 31.80 46 VAL D O 1
ATOM 1530 N N . THR D 1 47 ? -13.119 14.499 94.109 1.00 33.37 47 THR D N 1
ATOM 1531 C CA . THR D 1 47 ? -11.999 14.682 95.013 1.00 35.01 47 THR D CA 1
ATOM 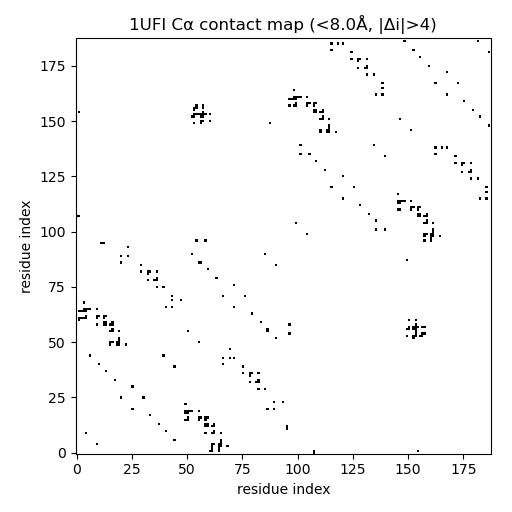1532 C C . THR D 1 47 ? -12.516 14.981 96.412 1.00 36.03 47 THR D C 1
ATOM 1533 O O . THR D 1 47 ? -11.992 14.454 97.371 1.00 36.73 47 THR D O 1
ATOM 1537 N N . ARG D 1 48 ? -13.538 15.819 96.533 1.00 37.82 48 ARG D N 1
ATOM 1538 C CA . ARG D 1 48 ? -14.042 16.143 97.878 1.00 39.28 48 ARG D CA 1
ATOM 1539 C C . ARG D 1 48 ? -15.029 15.137 98.467 1.00 40.28 48 ARG D C 1
ATOM 1540 O O . ARG D 1 48 ? -15.446 14.169 97.812 1.00 39.99 48 ARG D O 1
#

Nearest PDB structures (foldseek):
  1ufi-assembly1_A  TM=9.482E-01  e=9.872E-06  Homo sapiens
  8txr-assembly1_k  TM=6.296E-01  e=7.033E+00  Escherichia coli
  6dk7-assembly1_A  TM=6.025E-01  e=9.299E+00  Pseudomonas aeruginosa
  1ufi-assembly1_A  TM=9.888E-01  e=2.124E-06  Homo sapiens
  1ufi-assembly2_C  TM=9.962E-01  e=3.167E-06  Homo sapiens

CATH classification: 1.10.287.1090

Radius of gyration: 16.95 Å; Cα contacts (8 Å, |Δi|>4): 190; chains: 4; bounding box: 47×37×43 Å

GO terms:
  GO:0000775 chromosome, centromeric region (C, IDA)
  GO:0005515 protein binding (F, IPI)
  GO:0043565 sequence-specific DNA binding (F, TAS)
  GO:0019237 centromeric DNA binding (F, IC)
  GO:0005654 nucleoplasm (C, IDA)
  GO:0016604 nuclear body (C, IDA)
  GO:0005694 chromosome (C, IDA)